Protein AF-A0A0F4KR80-F1 (afdb_monomer_lite)

Organism: NCBI:txid1218508

pLDDT: mean 74.37, std 16.11, range [29.33, 91.19]

Radius of gyration: 39.91 Å; chains: 1; bounding box: 78×56×106 Å

Sequence (211 aa):
MTSVVNEYLRELKFYLTGMDKKEKENVLNFYQEILLDSQVKSRPDLINQFGEPKQLARKILANYSINGNYEVDTDVNNGKKKSTKLSTDLQSIKWIILGLASVPLGVPLLIIIFAFMLVLGIFLAVIIGVVLAFFSAAILIMYKAFPLIFGSNWAVGCFYFGSSLAFVILILILVPLIFSVIRFLISLMTKFSKKIGRHVFTENFYKVKDR

Structure (mmCIF, N/CA/C/O backbone):
data_AF-A0A0F4KR80-F1
#
_entry.id   AF-A0A0F4KR80-F1
#
loop_
_atom_site.group_PDB
_atom_site.id
_atom_site.type_symbol
_atom_site.label_atom_id
_atom_site.label_alt_id
_atom_site.label_comp_id
_atom_site.label_asym_id
_atom_site.label_entity_id
_atom_site.label_seq_id
_atom_site.pdbx_PDB_ins_code
_atom_site.Cartn_x
_atom_site.Cartn_y
_atom_site.Cartn_z
_atom_site.occupancy
_atom_site.B_iso_or_equiv
_atom_site.auth_seq_id
_atom_site.auth_comp_id
_atom_site.auth_asym_id
_atom_site.auth_atom_id
_atom_site.pdbx_PDB_model_num
ATOM 1 N N . MET A 1 1 ? -42.364 -20.277 55.805 1.00 51.69 1 MET A N 1
ATOM 2 C CA . MET A 1 1 ? -42.191 -18.811 55.714 1.00 51.69 1 MET A CA 1
ATOM 3 C C . MET A 1 1 ? -42.163 -18.255 57.126 1.00 51.69 1 MET A C 1
ATOM 5 O O . MET A 1 1 ? -43.119 -18.474 57.860 1.00 51.69 1 MET A O 1
ATOM 9 N N . THR A 1 2 ? -41.070 -17.622 57.540 1.00 68.75 2 THR A N 1
ATOM 10 C CA . THR A 1 2 ? -40.973 -16.952 58.845 1.00 68.75 2 THR A CA 1
ATOM 11 C C . THR A 1 2 ? -41.915 -15.743 58.845 1.00 68.75 2 THR A C 1
ATOM 13 O O . THR A 1 2 ? -41.829 -14.878 57.976 1.00 68.75 2 THR A O 1
ATOM 16 N N . SER A 1 3 ? -42.858 -15.687 59.789 1.00 75.38 3 SER A N 1
ATOM 17 C CA . SER A 1 3 ? -43.853 -14.601 59.899 1.00 75.38 3 SER A CA 1
ATOM 18 C C . SER A 1 3 ? -43.210 -13.208 59.940 1.00 75.38 3 SER A C 1
ATOM 20 O O . SER A 1 3 ? -43.752 -12.262 59.375 1.00 75.38 3 SER A O 1
ATOM 22 N N . VAL A 1 4 ? -42.012 -13.122 60.523 1.00 80.56 4 VAL A N 1
ATOM 23 C CA . VAL A 1 4 ? -41.204 -11.905 60.669 1.00 80.56 4 VAL A CA 1
ATOM 24 C C . VAL A 1 4 ? -40.770 -11.311 59.318 1.00 80.56 4 VAL A C 1
ATOM 26 O O . VAL A 1 4 ? -40.809 -10.097 59.138 1.00 80.56 4 VAL A O 1
ATOM 29 N N . VAL A 1 5 ? -40.409 -12.148 58.337 1.00 81.88 5 VAL A N 1
ATOM 30 C CA . VAL A 1 5 ? -39.993 -11.690 56.994 1.00 81.88 5 VAL A CA 1
ATOM 31 C C . VAL A 1 5 ? -41.185 -11.121 56.223 1.00 81.88 5 VAL A C 1
ATOM 33 O O . VAL A 1 5 ? -41.083 -10.073 55.586 1.00 81.88 5 VAL A O 1
ATOM 36 N N . ASN A 1 6 ? -42.348 -11.765 56.341 1.00 84.50 6 ASN A N 1
ATOM 37 C CA . ASN A 1 6 ? -43.581 -11.301 55.702 1.00 84.50 6 ASN A CA 1
ATOM 38 C C . ASN A 1 6 ? -44.066 -9.958 56.272 1.00 84.50 6 ASN A C 1
ATOM 40 O O . ASN A 1 6 ? -44.645 -9.151 55.543 1.00 84.50 6 ASN A O 1
ATOM 44 N N . GLU A 1 7 ? -43.841 -9.709 57.562 1.00 85.06 7 GLU A N 1
ATOM 45 C CA . GLU A 1 7 ? -44.142 -8.428 58.204 1.00 85.06 7 GLU A CA 1
ATOM 46 C C . GLU A 1 7 ? -43.196 -7.319 57.717 1.00 85.06 7 GLU A C 1
ATOM 48 O O . GLU A 1 7 ? -43.660 -6.270 57.265 1.00 85.06 7 GLU A O 1
ATOM 53 N N . TYR A 1 8 ? -41.888 -7.593 57.667 1.00 85.62 8 TYR A N 1
ATOM 54 C CA . TYR A 1 8 ? -40.880 -6.657 57.159 1.00 85.62 8 TYR A CA 1
ATOM 55 C C . TYR A 1 8 ? -41.133 -6.255 55.692 1.00 85.62 8 TYR A C 1
ATOM 57 O O . TYR A 1 8 ? -41.122 -5.070 55.349 1.00 85.62 8 TYR A O 1
ATOM 65 N N . LEU A 1 9 ? -41.438 -7.222 54.817 1.00 85.88 9 LEU A N 1
ATOM 66 C CA . LEU A 1 9 ? -41.763 -6.957 53.407 1.00 85.88 9 LEU A CA 1
ATOM 67 C C . LEU A 1 9 ? -43.078 -6.184 53.236 1.00 85.88 9 LEU A C 1
ATOM 69 O O . LEU A 1 9 ? -43.208 -5.374 52.315 1.00 85.88 9 LEU A O 1
ATOM 73 N N . ARG A 1 10 ? -44.057 -6.393 54.125 1.00 87.56 10 ARG A N 1
ATOM 74 C CA . ARG A 1 10 ? -45.313 -5.629 54.124 1.00 87.56 10 ARG A CA 1
ATOM 75 C C . ARG A 1 10 ? -45.063 -4.159 54.457 1.00 87.56 10 ARG A C 1
ATOM 77 O O . ARG A 1 10 ? -45.602 -3.287 53.775 1.00 87.56 10 ARG A O 1
ATOM 84 N N . GLU A 1 11 ? -44.235 -3.885 55.462 1.00 86.38 11 GLU A N 1
ATOM 85 C 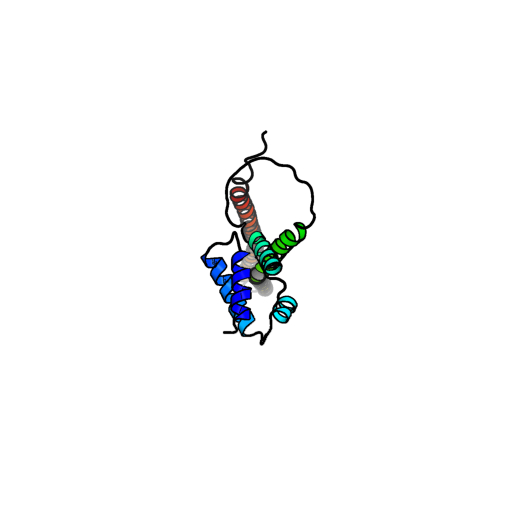CA . GLU A 1 11 ? -43.822 -2.521 55.808 1.00 86.38 11 GLU A CA 1
ATOM 86 C C . GLU A 1 11 ? -43.018 -1.877 54.668 1.00 86.38 11 GLU A C 1
ATOM 88 O O . GLU A 1 11 ? -43.298 -0.744 54.270 1.00 86.38 11 GLU A O 1
ATOM 93 N N . LEU A 1 12 ? -42.084 -2.617 54.061 1.00 86.50 12 LEU A N 1
ATOM 94 C CA . LEU A 1 12 ? -41.326 -2.156 52.895 1.00 86.50 12 LEU A CA 1
ATOM 95 C C . LEU A 1 12 ? -42.260 -1.786 51.730 1.00 86.50 12 LEU A C 1
ATOM 97 O O . LEU A 1 12 ? -42.143 -0.704 51.150 1.00 86.50 12 LEU A O 1
ATOM 101 N N . LYS A 1 13 ? -43.255 -2.635 51.437 1.00 86.81 13 LYS A N 1
ATOM 102 C CA . LYS A 1 13 ? -44.294 -2.373 50.429 1.00 86.81 13 LYS A CA 1
ATOM 103 C C . LYS A 1 13 ? -45.060 -1.085 50.724 1.00 86.81 13 LYS A C 1
ATOM 105 O O . LYS A 1 13 ? -45.402 -0.369 49.782 1.00 86.81 13 LYS A O 1
ATOM 110 N N . PHE A 1 14 ? -45.343 -0.780 51.988 1.00 86.06 14 PHE A N 1
ATOM 111 C CA . PHE A 1 14 ? -46.023 0.460 52.358 1.00 86.06 14 PHE A CA 1
ATOM 112 C C . PHE A 1 14 ? -45.165 1.694 52.053 1.00 86.06 14 PHE A C 1
ATOM 114 O O . PHE A 1 14 ? -45.693 2.668 51.532 1.00 86.06 14 PHE A O 1
ATOM 121 N N . TYR A 1 15 ? -43.852 1.643 52.291 1.00 85.62 15 TYR A N 1
ATOM 122 C CA . TYR A 1 15 ? -42.955 2.784 52.063 1.00 85.62 15 TYR A CA 1
ATOM 123 C C . TYR A 1 15 ? -42.511 2.981 50.604 1.00 85.62 15 TYR A C 1
ATOM 125 O O . TYR A 1 15 ? -42.052 4.067 50.253 1.00 85.62 15 TYR A O 1
ATOM 133 N N . LEU A 1 16 ? -42.676 1.981 49.734 1.00 82.75 16 LEU A N 1
ATOM 134 C CA . LEU A 1 16 ? -42.457 2.096 48.284 1.00 82.75 16 LEU A CA 1
ATOM 135 C C . LEU A 1 16 ? -43.655 2.775 47.586 1.00 82.75 16 LEU A C 1
ATOM 137 O O . LEU A 1 16 ? -44.330 2.177 46.740 1.00 82.75 16 LEU A O 1
ATOM 141 N N . THR A 1 17 ? -43.988 4.002 47.988 1.00 73.19 17 THR A N 1
ATOM 142 C CA . THR A 1 17 ? -45.013 4.839 47.340 1.00 73.19 17 THR A CA 1
ATOM 143 C C . THR A 1 17 ? -44.385 5.641 46.202 1.00 73.19 17 THR A C 1
ATOM 145 O O . THR A 1 17 ? -43.497 6.447 46.463 1.00 73.19 17 THR A O 1
ATOM 148 N N . GLY A 1 18 ? -44.844 5.437 44.962 1.00 69.25 18 GLY A N 1
ATOM 149 C CA . GLY A 1 18 ? -44.369 6.177 43.779 1.00 69.25 18 GLY A CA 1
ATOM 150 C C . GLY A 1 18 ? -43.752 5.324 42.665 1.00 69.25 18 GLY A C 1
ATOM 151 O O . GLY A 1 18 ? -43.366 5.875 41.646 1.00 69.25 18 GLY A O 1
ATOM 152 N N . MET A 1 19 ? -43.673 4.003 42.844 1.00 73.38 19 MET A N 1
ATOM 153 C CA . MET A 1 19 ? -43.213 3.044 41.831 1.00 73.38 19 MET A CA 1
ATOM 154 C C . MET A 1 19 ? -44.412 2.375 41.142 1.00 73.38 19 MET A C 1
ATOM 156 O O . MET A 1 19 ? -45.460 2.212 41.785 1.00 73.38 19 MET A O 1
ATOM 160 N N . ASP A 1 20 ? -44.271 1.979 39.871 1.00 77.38 20 ASP A N 1
ATOM 161 C CA . ASP A 1 20 ? -45.324 1.237 39.173 1.00 77.38 20 ASP A CA 1
ATOM 162 C C . ASP A 1 20 ? -45.632 -0.085 39.898 1.00 77.38 20 ASP A C 1
ATOM 164 O O . ASP A 1 20 ? -44.773 -0.684 40.556 1.00 77.38 20 ASP A O 1
ATOM 168 N N . LYS A 1 21 ? -46.879 -0.557 39.794 1.00 76.12 21 LYS A N 1
ATOM 169 C CA . LYS A 1 21 ? -47.327 -1.778 40.482 1.00 76.12 21 LYS A CA 1
ATOM 170 C C . LYS A 1 21 ? -46.459 -2.987 40.123 1.00 76.12 21 LYS A C 1
ATOM 172 O O . LYS A 1 21 ? -46.145 -3.768 41.020 1.00 76.12 21 LYS A O 1
ATOM 177 N N . LYS A 1 22 ? -46.054 -3.115 38.855 1.00 75.19 22 LYS A N 1
ATOM 178 C CA . LYS A 1 22 ? -45.263 -4.248 38.356 1.00 75.19 22 LYS A CA 1
ATOM 179 C C . LYS A 1 22 ? -43.830 -4.219 38.885 1.00 75.19 22 LYS A C 1
ATOM 181 O O . LYS A 1 22 ? -43.298 -5.233 39.322 1.00 75.19 22 LYS A O 1
ATOM 186 N N . GLU A 1 23 ? -43.206 -3.050 38.892 1.00 76.50 23 GLU A N 1
ATOM 187 C CA . GLU A 1 23 ? -41.840 -2.876 39.398 1.00 76.50 23 GLU A CA 1
ATOM 188 C C . GLU A 1 23 ? -41.773 -3.037 40.912 1.00 76.50 23 GLU A C 1
ATOM 190 O O . GLU A 1 23 ? -40.860 -3.675 41.434 1.00 76.50 23 GLU A O 1
ATOM 195 N N . LYS A 1 24 ? -42.778 -2.521 41.622 1.00 81.88 24 LYS A N 1
ATOM 196 C CA . LYS A 1 24 ? -42.907 -2.693 43.066 1.00 81.88 24 LYS A CA 1
ATOM 197 C C . LYS A 1 24 ? -42.976 -4.169 43.451 1.00 81.88 24 LYS A C 1
ATOM 199 O O . LYS A 1 24 ? -42.378 -4.562 44.449 1.00 81.88 24 LYS A O 1
ATOM 204 N N . GLU A 1 25 ? -43.687 -4.978 42.672 1.00 82.06 25 GLU A N 1
ATOM 205 C CA . GLU A 1 25 ? -43.750 -6.429 42.858 1.00 82.06 25 GLU A CA 1
ATOM 206 C C . GLU A 1 25 ? -42.403 -7.103 42.566 1.00 82.06 25 GLU A C 1
ATOM 208 O O . GLU A 1 25 ? -41.940 -7.903 43.375 1.00 82.06 25 GLU A O 1
ATOM 213 N N . ASN A 1 26 ? -41.712 -6.704 41.495 1.00 80.94 26 ASN A N 1
ATOM 214 C CA . ASN A 1 26 ? -40.373 -7.212 41.179 1.00 80.94 26 ASN A CA 1
ATOM 215 C C . ASN A 1 26 ? -39.356 -6.922 42.294 1.00 80.94 26 ASN A C 1
ATOM 217 O O . ASN A 1 26 ? -38.597 -7.807 42.685 1.00 80.94 26 ASN A O 1
ATOM 221 N N . VAL A 1 27 ? -39.361 -5.701 42.838 1.00 83.94 27 VAL A N 1
ATOM 222 C CA . VAL A 1 27 ? -38.488 -5.310 43.955 1.00 83.94 27 VAL A CA 1
ATOM 223 C C . VAL A 1 27 ? -38.798 -6.145 45.195 1.00 83.94 27 VAL A C 1
ATOM 225 O O . VAL A 1 27 ? -37.881 -6.650 45.839 1.00 83.94 27 VAL A O 1
ATOM 228 N N . LEU A 1 28 ? -40.077 -6.322 45.532 1.00 87.12 28 LEU A N 1
ATOM 229 C CA . LEU A 1 28 ? -40.466 -7.132 46.686 1.00 87.12 28 LEU A CA 1
ATOM 230 C C . LEU A 1 28 ? -40.063 -8.600 46.520 1.00 87.12 28 LEU A C 1
ATOM 232 O O . LEU A 1 28 ? -39.552 -9.172 47.477 1.00 87.12 28 LEU A O 1
ATOM 236 N N . ASN A 1 29 ? -40.222 -9.175 45.326 1.00 84.44 29 ASN A N 1
ATOM 237 C CA . ASN A 1 29 ? -39.818 -10.553 45.034 1.00 84.44 29 ASN A CA 1
ATOM 238 C C . ASN A 1 29 ? -38.297 -10.739 45.143 1.00 84.44 29 ASN A C 1
ATOM 240 O O . ASN A 1 29 ? -37.842 -11.708 45.745 1.00 84.44 29 ASN A O 1
ATOM 244 N N . PHE A 1 30 ? -37.514 -9.781 44.642 1.00 85.31 30 PHE A N 1
ATOM 245 C CA . PHE A 1 30 ? -36.054 -9.796 44.762 1.00 85.31 30 PHE A CA 1
ATOM 246 C C . PHE A 1 30 ? -35.598 -9.788 46.227 1.00 85.31 30 PHE A C 1
ATOM 248 O O . PHE A 1 30 ? -34.795 -10.621 46.646 1.00 85.31 30 PHE A O 1
ATOM 255 N N . TYR A 1 31 ? -36.141 -8.876 47.039 1.00 83.88 31 TYR A N 1
ATOM 256 C CA . TYR A 1 31 ? -35.804 -8.835 48.463 1.00 83.88 31 TYR A CA 1
ATOM 257 C C . TYR A 1 31 ? -36.365 -10.038 49.224 1.00 83.88 31 TYR A C 1
ATOM 259 O O . TYR A 1 31 ? -35.743 -10.484 50.180 1.00 83.88 31 TYR A O 1
ATOM 267 N N . GLN A 1 32 ? -37.494 -10.605 48.802 1.00 86.56 32 GLN A N 1
ATOM 268 C CA . GLN A 1 32 ? -38.025 -11.833 49.386 1.00 86.56 32 GLN A CA 1
ATOM 269 C C . GLN A 1 32 ? -37.065 -13.013 49.205 1.00 86.56 32 GLN A C 1
ATOM 271 O O . GLN A 1 32 ? -36.842 -13.740 50.168 1.00 86.56 32 GLN A O 1
ATOM 276 N N . GLU A 1 33 ? -36.473 -13.191 48.024 1.00 82.69 33 GLU A N 1
ATOM 277 C CA . GLU A 1 33 ? -35.488 -14.253 47.774 1.00 82.69 33 GLU A CA 1
ATOM 278 C C . GLU A 1 33 ? -34.253 -14.097 48.673 1.00 82.69 33 GLU A C 1
ATOM 280 O O . GLU A 1 33 ? -33.854 -15.043 49.351 1.00 82.69 33 GLU A O 1
ATOM 285 N N . ILE A 1 34 ? -33.730 -12.871 48.787 1.00 84.00 34 ILE A N 1
ATOM 286 C CA . ILE A 1 34 ? -32.578 -12.563 49.648 1.00 84.00 34 ILE A CA 1
ATOM 287 C C . ILE A 1 34 ? -32.896 -12.809 51.127 1.00 84.00 34 ILE A C 1
ATOM 289 O O . ILE A 1 34 ? -32.078 -13.362 51.860 1.00 84.00 34 ILE A O 1
ATOM 293 N N . LEU A 1 35 ? -34.079 -12.396 51.584 1.00 82.88 35 LEU A N 1
ATOM 294 C CA . LEU A 1 35 ? -34.467 -12.552 52.984 1.00 82.88 35 LEU A CA 1
ATOM 295 C C . LEU A 1 35 ? -34.755 -14.009 53.356 1.00 82.88 35 LEU A C 1
ATOM 297 O O . LEU A 1 35 ? -34.580 -14.380 54.514 1.00 82.88 35 LEU A O 1
ATOM 301 N N . LEU A 1 36 ? -35.199 -14.825 52.399 1.00 80.06 36 LEU A N 1
ATOM 302 C CA . LEU A 1 36 ? -35.419 -16.256 52.603 1.00 80.06 36 LEU A CA 1
ATOM 303 C C . LEU A 1 36 ? -34.103 -17.043 52.648 1.00 80.06 36 LEU A C 1
ATOM 305 O O . LEU A 1 36 ? -34.024 -18.013 53.401 1.00 80.06 36 LEU A O 1
ATOM 309 N N . ASP A 1 37 ? -33.094 -16.621 51.882 1.00 76.00 37 ASP A N 1
ATOM 310 C CA . ASP A 1 37 ? -31.745 -17.201 51.912 1.00 76.00 37 ASP A CA 1
ATOM 311 C C . ASP A 1 37 ? -30.947 -16.748 53.147 1.00 76.00 37 ASP A C 1
ATOM 313 O O . ASP A 1 37 ? -30.174 -17.504 53.743 1.00 76.00 37 ASP A O 1
ATOM 317 N N . SER A 1 38 ? -31.205 -15.525 53.620 1.00 68.50 38 SER A N 1
ATOM 318 C CA . SER A 1 38 ? -30.695 -15.062 54.902 1.00 68.50 38 SER A CA 1
ATOM 319 C C . SER A 1 38 ? -31.344 -15.907 56.008 1.00 68.50 38 SER A C 1
ATOM 321 O O . SER A 1 38 ? -32.551 -15.830 56.223 1.00 68.50 38 SER A O 1
ATOM 323 N N . GLN A 1 39 ? -30.581 -16.747 56.723 1.00 66.19 39 GLN A N 1
ATOM 324 C CA . GLN A 1 39 ? -31.088 -17.600 57.821 1.00 66.19 39 GLN A CA 1
ATOM 325 C C . GLN A 1 39 ? -31.533 -16.803 59.070 1.00 66.19 39 GLN A C 1
ATOM 327 O O . GLN A 1 39 ? -31.360 -17.231 60.215 1.00 66.19 39 GLN A O 1
ATOM 332 N N . VAL A 1 40 ? -32.085 -15.614 58.864 1.00 69.94 40 VAL A N 1
ATOM 333 C CA . VAL A 1 40 ? -32.447 -14.646 59.877 1.00 69.94 40 VAL A CA 1
ATOM 334 C C . VAL A 1 40 ? -33.752 -15.068 60.540 1.00 69.94 40 VAL A C 1
ATOM 336 O O . VAL A 1 40 ? -34.791 -15.243 59.901 1.00 69.94 40 VAL A O 1
ATOM 339 N N . LYS A 1 41 ? -33.694 -15.243 61.862 1.00 67.06 41 LYS A N 1
ATOM 340 C CA . LYS A 1 41 ? -34.816 -15.747 62.669 1.00 67.06 41 LYS A CA 1
ATOM 341 C C . LYS A 1 41 ? -35.523 -14.647 63.463 1.00 67.06 41 LYS A C 1
ATOM 343 O O . LYS A 1 41 ? -36.585 -14.910 64.020 1.00 67.06 41 LYS A O 1
ATOM 348 N N . SER A 1 42 ? -34.965 -13.432 63.507 1.00 75.56 42 SER A N 1
ATOM 349 C CA . SER A 1 42 ? -35.443 -12.346 64.367 1.00 75.56 42 SER A CA 1
ATOM 350 C C . SER A 1 42 ? -35.437 -10.975 63.678 1.00 75.56 42 SER A C 1
ATOM 352 O O . SER A 1 42 ? -34.620 -10.696 62.803 1.00 75.56 42 SER A O 1
ATOM 354 N N . ARG A 1 43 ? -36.355 -10.092 64.088 1.00 75.94 43 ARG A N 1
ATOM 355 C CA . ARG A 1 43 ? -36.522 -8.734 63.529 1.00 75.94 43 ARG A CA 1
ATOM 356 C C . ARG A 1 43 ? -35.297 -7.818 63.719 1.00 75.94 43 ARG A C 1
ATOM 358 O O . ARG A 1 43 ? -34.979 -7.094 62.779 1.00 75.94 43 ARG A O 1
ATOM 365 N N . PRO A 1 44 ? -34.587 -7.827 64.864 1.00 77.31 44 PRO A N 1
ATOM 366 C CA . PRO A 1 44 ? -33.390 -7.005 65.053 1.00 77.31 44 PRO A CA 1
ATOM 367 C C . PRO A 1 44 ? -32.266 -7.362 64.076 1.00 77.31 44 PRO A C 1
ATOM 369 O O . PRO A 1 44 ? -31.581 -6.476 63.580 1.00 77.31 44 PRO A O 1
ATOM 372 N N . ASP A 1 45 ? -32.121 -8.643 63.740 1.00 78.44 45 ASP A N 1
ATOM 373 C CA . ASP A 1 45 ? -31.115 -9.114 62.786 1.00 78.44 45 ASP A CA 1
ATOM 374 C C . ASP A 1 45 ? -31.424 -8.629 61.360 1.00 78.44 45 ASP A C 1
ATOM 376 O O . ASP A 1 45 ? -30.521 -8.198 60.644 1.00 78.44 45 ASP A O 1
ATOM 380 N N . LEU A 1 46 ? -32.710 -8.594 60.976 1.00 80.12 46 LEU A N 1
ATOM 381 C CA . LEU A 1 46 ? -33.152 -8.001 59.707 1.00 80.12 46 LEU A CA 1
ATOM 382 C C . LEU A 1 46 ? -32.815 -6.510 59.634 1.00 80.12 46 LEU A C 1
ATOM 384 O O . LEU A 1 46 ? -32.318 -6.038 58.614 1.00 80.12 46 LEU A O 1
ATOM 388 N N . ILE A 1 47 ? -33.058 -5.770 60.718 1.00 82.94 47 ILE A N 1
ATOM 389 C CA . ILE A 1 47 ? -32.771 -4.332 60.785 1.00 82.94 47 ILE A CA 1
ATOM 390 C C . ILE A 1 47 ? -31.261 -4.077 60.753 1.00 82.94 47 ILE A C 1
ATOM 392 O O . ILE A 1 47 ? -30.817 -3.150 60.081 1.00 82.94 47 ILE A O 1
ATOM 396 N N . ASN A 1 48 ? -30.457 -4.910 61.413 1.00 79.75 48 ASN A N 1
ATOM 397 C CA . ASN A 1 48 ? -29.000 -4.790 61.377 1.00 79.75 48 ASN A CA 1
ATOM 398 C C . ASN A 1 48 ? -28.426 -5.061 59.978 1.00 79.75 48 ASN A C 1
ATOM 400 O O . ASN A 1 48 ? -27.497 -4.375 59.555 1.00 79.75 48 ASN A O 1
ATOM 404 N N . GLN A 1 49 ? -28.969 -6.044 59.256 1.00 76.31 49 GLN A N 1
ATOM 405 C CA . GLN A 1 49 ? -28.437 -6.456 57.956 1.00 76.31 49 GLN A CA 1
ATOM 406 C C . GLN A 1 49 ? -28.977 -5.621 56.785 1.00 76.31 49 GLN A C 1
ATOM 408 O O . GLN A 1 49 ? -28.227 -5.279 55.870 1.00 76.31 49 GLN A O 1
ATOM 413 N N . PHE A 1 50 ? -30.265 -5.272 56.807 1.00 78.50 50 PHE A N 1
ATOM 414 C CA . PHE A 1 50 ? -30.959 -4.602 55.698 1.00 78.50 50 PHE A CA 1
ATOM 415 C C . PHE A 1 50 ? -31.425 -3.178 56.028 1.00 78.50 50 PHE A C 1
ATOM 417 O O . PHE A 1 50 ? -31.855 -2.445 55.133 1.00 78.50 50 PHE A O 1
ATOM 424 N N . GLY A 1 51 ? -31.295 -2.751 57.284 1.00 83.31 51 GLY A N 1
ATOM 425 C CA . GLY A 1 51 ? -31.794 -1.470 57.771 1.00 83.31 51 GLY A CA 1
ATOM 426 C C . GLY A 1 51 ? -33.280 -1.509 58.126 1.00 83.31 51 GLY A C 1
ATOM 427 O O . GLY A 1 51 ? -33.986 -2.498 57.932 1.00 83.31 51 GLY A O 1
ATOM 428 N N . GLU A 1 52 ? -33.785 -0.387 58.631 1.00 86.69 52 GLU A N 1
ATOM 429 C CA . GLU A 1 52 ? -35.224 -0.201 58.839 1.00 86.69 52 GLU A CA 1
ATOM 430 C C . GLU A 1 52 ? -35.973 -0.209 57.488 1.00 86.69 52 GLU A C 1
ATOM 432 O O . GLU A 1 52 ? -35.487 0.417 56.535 1.00 86.69 52 GLU A O 1
ATOM 437 N N . PRO A 1 53 ? -37.187 -0.793 57.383 1.00 83.31 53 PRO A N 1
ATOM 438 C CA . PRO A 1 53 ? -37.951 -0.855 56.127 1.00 83.31 53 PRO A CA 1
ATOM 439 C C . PRO A 1 53 ? -38.108 0.506 55.434 1.00 83.31 53 PRO A C 1
ATOM 441 O O . PRO A 1 53 ? -38.036 0.625 54.211 1.00 83.31 53 PRO A O 1
ATOM 444 N N . LYS A 1 54 ? -38.259 1.573 56.227 1.00 83.31 54 LYS A N 1
ATOM 445 C CA . LYS A 1 54 ? -38.352 2.962 55.754 1.00 83.31 54 LYS A CA 1
ATOM 446 C C . LYS A 1 54 ? -37.042 3.485 55.157 1.00 83.31 54 LYS A C 1
ATOM 448 O O . LYS A 1 54 ? -37.069 4.273 54.211 1.00 83.31 54 LYS A O 1
ATOM 453 N N . GLN A 1 55 ? -35.899 3.098 55.722 1.00 84.25 55 GLN A N 1
ATOM 454 C CA . GLN A 1 55 ? -34.581 3.492 55.219 1.00 84.25 55 GLN A CA 1
ATOM 455 C C . GLN A 1 55 ? -34.262 2.745 53.924 1.00 84.25 55 GLN A C 1
ATOM 457 O O . GLN A 1 55 ? -33.842 3.370 52.947 1.00 84.25 55 GLN A O 1
ATOM 462 N N . LEU A 1 56 ? -34.553 1.442 53.890 1.00 84.62 56 LEU A N 1
ATOM 463 C CA . LEU A 1 56 ? -34.398 0.616 52.699 1.00 84.62 56 LEU A CA 1
ATOM 464 C C . LEU A 1 56 ? -35.275 1.133 51.548 1.00 84.62 56 LEU A C 1
ATOM 466 O O . LEU A 1 56 ? -34.766 1.362 50.451 1.00 84.62 56 LEU A O 1
ATOM 470 N N . ALA A 1 57 ? -36.549 1.444 51.809 1.00 85.12 57 ALA A N 1
ATOM 471 C CA . ALA A 1 57 ? -37.447 2.031 50.811 1.00 85.12 57 ALA A CA 1
ATOM 472 C C . ALA A 1 57 ? -36.921 3.353 50.235 1.00 85.12 57 ALA A C 1
ATOM 474 O O . ALA A 1 57 ? -36.956 3.554 49.025 1.00 85.12 57 ALA A O 1
ATOM 475 N N . ARG A 1 58 ? -36.389 4.252 51.076 1.00 82.19 58 ARG A N 1
ATOM 476 C CA . ARG A 1 58 ? -35.800 5.521 50.611 1.00 82.19 58 ARG A CA 1
ATOM 477 C C . ARG A 1 58 ? -34.587 5.298 49.715 1.00 82.19 58 ARG A C 1
ATOM 479 O O . ARG A 1 58 ? -34.453 5.994 48.715 1.00 82.19 58 ARG A O 1
ATOM 486 N N . LYS A 1 59 ? -33.728 4.331 50.052 1.00 82.00 59 LYS A N 1
ATOM 487 C CA . LYS A 1 59 ? -32.562 3.967 49.236 1.00 82.00 59 LYS A CA 1
ATOM 488 C C . LYS A 1 59 ? -32.991 3.401 47.879 1.00 82.00 59 LYS A C 1
ATOM 490 O O . LYS A 1 59 ? -32.443 3.801 46.857 1.00 82.00 59 LYS A O 1
ATOM 495 N N . ILE A 1 60 ? -34.003 2.532 47.867 1.00 82.81 60 ILE A N 1
ATOM 496 C CA . ILE A 1 60 ? -34.578 1.972 46.636 1.00 82.81 60 ILE A CA 1
ATOM 497 C C . ILE A 1 60 ? -35.188 3.082 45.772 1.00 82.81 60 ILE A C 1
ATOM 499 O O . ILE A 1 60 ? -34.859 3.177 44.595 1.00 82.81 60 ILE A O 1
ATOM 503 N N . LEU A 1 61 ? -36.022 3.955 46.348 1.00 80.81 61 LEU A N 1
ATOM 504 C CA . LEU A 1 61 ? -36.666 5.055 45.622 1.00 80.81 61 LEU A CA 1
ATOM 505 C C . LEU A 1 61 ? -35.657 6.078 45.084 1.00 80.81 61 LEU A C 1
ATOM 507 O O . LEU A 1 61 ? -35.838 6.571 43.976 1.00 80.81 61 LEU A O 1
ATOM 511 N N . ALA A 1 62 ? -34.591 6.375 45.832 1.00 79.12 62 ALA A N 1
ATOM 512 C CA . ALA A 1 62 ? -33.524 7.268 45.380 1.00 79.12 62 ALA A CA 1
ATOM 513 C C . ALA A 1 62 ? -32.722 6.672 44.214 1.00 79.12 62 ALA A C 1
ATOM 515 O O . ALA A 1 62 ? -32.389 7.382 43.272 1.00 79.12 62 ALA A O 1
ATOM 516 N N . ASN A 1 63 ? -32.445 5.367 44.244 1.00 69.56 63 ASN A N 1
ATOM 517 C CA . ASN A 1 63 ? -31.791 4.688 43.124 1.00 69.56 63 ASN A CA 1
ATOM 518 C C . ASN A 1 63 ? -32.723 4.570 41.908 1.00 69.56 63 ASN A C 1
ATOM 520 O O . ASN A 1 63 ? -32.272 4.676 40.771 1.00 69.56 63 ASN A O 1
ATOM 524 N N . TYR A 1 64 ? -34.025 4.392 42.140 1.00 69.12 64 TYR A N 1
ATOM 525 C CA . TYR A 1 64 ? -35.028 4.319 41.082 1.00 69.12 64 TYR A CA 1
ATOM 526 C C . TYR A 1 64 ? -35.235 5.676 40.385 1.00 69.12 64 TYR A C 1
ATOM 528 O O . TYR A 1 64 ? -35.281 5.733 39.159 1.00 69.12 64 TYR A O 1
ATOM 536 N N . SER A 1 65 ? -35.267 6.790 41.126 1.00 60.53 65 SER A N 1
ATOM 537 C CA . SER A 1 65 ? -35.434 8.135 40.545 1.00 60.53 65 SER A CA 1
ATOM 538 C C . SER A 1 65 ? -34.231 8.623 39.731 1.00 60.53 65 SER A C 1
ATOM 540 O O . SER A 1 65 ? -34.383 9.510 38.894 1.00 60.53 65 SER A O 1
ATOM 542 N N . ILE A 1 66 ? -33.048 8.033 39.928 1.00 55.91 66 ILE A N 1
ATOM 543 C CA . ILE A 1 66 ? -31.866 8.277 39.084 1.00 55.91 66 ILE A CA 1
ATOM 544 C C . ILE A 1 66 ? -32.029 7.608 37.711 1.00 55.91 66 ILE A C 1
ATOM 546 O O . ILE A 1 66 ? -31.551 8.136 36.707 1.00 55.91 66 ILE A O 1
ATOM 550 N N . ASN A 1 67 ? -32.751 6.488 37.658 1.00 50.22 67 ASN A N 1
ATOM 551 C CA . ASN A 1 67 ? -33.054 5.772 36.428 1.00 50.22 67 ASN A CA 1
ATOM 552 C C . ASN A 1 67 ? -34.354 6.265 35.760 1.00 50.22 67 ASN A C 1
ATOM 554 O O . ASN A 1 67 ? -34.480 6.140 34.560 1.00 50.22 67 ASN A O 1
ATOM 558 N N . GLY A 1 68 ? -35.294 6.899 36.463 1.00 48.22 68 GLY A N 1
ATOM 559 C CA . GLY A 1 68 ? -36.587 7.327 35.896 1.00 48.22 68 GLY A CA 1
ATOM 560 C C . GLY A 1 68 ? -36.587 8.508 34.905 1.00 48.22 68 GLY A C 1
ATOM 561 O O . GLY A 1 68 ? -37.662 9.002 34.590 1.00 48.22 68 GLY A O 1
ATOM 562 N N . ASN A 1 69 ? -35.432 8.983 34.419 1.00 40.09 69 ASN A N 1
ATOM 563 C CA . ASN A 1 69 ? -35.341 10.144 33.515 1.00 40.09 69 ASN A CA 1
ATOM 564 C C . ASN A 1 69 ? -34.883 9.780 32.092 1.00 40.09 69 ASN A C 1
ATOM 566 O O . ASN A 1 69 ? -34.156 10.544 31.451 1.00 40.09 69 ASN A O 1
ATOM 570 N N . TYR A 1 70 ? -35.305 8.626 31.582 1.00 38.75 70 TYR A N 1
ATOM 571 C CA . TYR A 1 70 ? -35.349 8.397 30.141 1.00 38.75 70 TYR A CA 1
ATOM 572 C C . TYR A 1 70 ? -36.789 8.586 29.656 1.00 38.75 70 TYR A C 1
ATOM 574 O O . TYR A 1 70 ? -37.693 7.900 30.113 1.00 38.75 70 TYR A O 1
ATOM 582 N N . GLU A 1 71 ? -36.934 9.539 28.731 1.00 38.16 71 GLU A N 1
ATOM 583 C CA . GLU A 1 71 ? -38.138 9.914 27.975 1.00 38.16 71 GLU A CA 1
ATOM 584 C C . GLU A 1 71 ? -39.160 10.817 28.681 1.00 38.16 71 GLU A C 1
ATOM 586 O O . GLU A 1 71 ? -40.236 10.389 29.078 1.00 38.16 71 GLU A O 1
ATOM 591 N N . VAL A 1 72 ? -38.878 12.126 28.678 1.00 29.88 72 VAL A N 1
ATOM 592 C CA . VAL A 1 72 ? -39.883 13.115 28.254 1.00 29.88 72 VAL A CA 1
ATOM 593 C C . VAL A 1 72 ? -39.184 14.125 27.352 1.00 29.88 72 VAL A C 1
ATOM 595 O O . VAL A 1 72 ? -38.380 14.943 27.799 1.00 29.88 72 VAL A O 1
ATOM 598 N N . ASP A 1 73 ? -39.467 14.010 26.061 1.00 31.88 73 ASP A N 1
ATOM 599 C CA . ASP A 1 73 ? -39.204 15.048 25.079 1.00 31.88 73 ASP A CA 1
ATOM 600 C C . ASP A 1 73 ? -40.153 16.235 25.335 1.00 31.88 73 ASP A C 1
ATOM 602 O O . ASP A 1 73 ? -41.296 16.048 25.753 1.00 31.88 73 ASP A O 1
ATOM 606 N N . THR A 1 74 ? -39.686 17.438 24.999 1.00 30.03 74 THR A N 1
ATOM 607 C CA . THR A 1 74 ? -40.419 18.718 24.858 1.00 30.03 74 THR A CA 1
ATOM 608 C C . THR A 1 74 ? -40.685 19.611 26.094 1.00 30.03 74 THR A C 1
ATOM 610 O O . THR A 1 74 ? -41.550 19.376 26.929 1.00 30.03 74 THR A O 1
ATOM 613 N N . ASP A 1 75 ? -39.914 20.710 26.118 1.00 37.09 75 ASP A N 1
ATOM 614 C CA . ASP A 1 75 ? -40.268 22.100 26.462 1.00 37.09 75 ASP A CA 1
ATOM 615 C C . ASP A 1 75 ? -41.209 22.395 27.644 1.00 37.09 75 ASP A C 1
ATOM 617 O O . ASP A 1 75 ? -42.416 22.416 27.452 1.00 37.09 75 ASP A O 1
ATOM 621 N N . VAL A 1 76 ? -40.661 22.867 28.783 1.00 31.77 76 VAL A N 1
ATOM 622 C CA . VAL A 1 76 ? -41.228 23.994 29.566 1.00 31.77 76 VAL A CA 1
ATOM 623 C C . VAL A 1 76 ? -40.138 24.719 30.392 1.00 31.77 76 VAL A C 1
ATOM 625 O O . VAL A 1 76 ? -39.567 24.176 31.329 1.00 31.77 76 VAL A O 1
ATOM 628 N N . ASN A 1 77 ? -39.906 25.987 30.039 1.00 31.62 77 ASN A N 1
ATOM 629 C CA . ASN A 1 77 ? -39.526 27.154 30.854 1.00 31.62 77 ASN A CA 1
ATOM 630 C C . ASN A 1 77 ? -38.650 27.031 32.129 1.00 31.62 77 ASN A C 1
ATOM 632 O O . ASN A 1 77 ? -39.066 26.560 33.179 1.00 31.62 77 ASN A O 1
ATOM 636 N N . ASN A 1 78 ? -37.527 27.758 32.057 1.00 34.03 78 ASN A N 1
ATOM 637 C CA . ASN A 1 78 ? -37.088 28.807 32.993 1.00 34.03 78 ASN A CA 1
ATOM 638 C C . ASN A 1 78 ? -36.948 28.459 34.493 1.00 34.03 78 ASN A C 1
ATOM 640 O O . ASN A 1 78 ? -37.915 28.427 35.248 1.00 34.03 78 ASN A O 1
ATOM 644 N N . GLY A 1 79 ? -35.705 28.386 34.980 1.00 29.33 79 GLY A N 1
ATOM 645 C CA . GLY A 1 79 ? -35.450 28.391 36.421 1.00 29.33 79 GLY A CA 1
ATOM 646 C C . GLY A 1 79 ? -33.993 28.170 36.803 1.00 29.33 79 GLY A C 1
ATOM 647 O O . GLY A 1 79 ? -33.532 27.044 36.943 1.00 29.33 79 GLY A O 1
ATOM 648 N N . LYS A 1 80 ? -33.265 29.266 37.024 1.00 41.69 80 LYS A N 1
ATOM 649 C CA . LYS A 1 80 ? -31.919 29.295 37.616 1.00 41.69 80 LYS A CA 1
ATOM 650 C C . LYS A 1 80 ? -31.836 28.414 38.876 1.00 41.69 80 LYS A C 1
ATOM 652 O O . LYS A 1 80 ? -32.449 28.766 39.879 1.00 41.69 80 LYS A O 1
ATOM 657 N N . LYS A 1 81 ? -30.961 27.400 38.902 1.00 34.28 81 LYS A N 1
ATOM 658 C CA . LYS A 1 81 ? -30.305 26.948 40.145 1.00 34.28 81 LYS A CA 1
ATOM 659 C C . LYS A 1 81 ? -28.843 26.582 39.898 1.00 34.28 81 LYS A C 1
ATOM 661 O O . LYS A 1 81 ? -28.512 25.696 39.121 1.00 34.28 81 LYS A O 1
ATOM 666 N N . LYS A 1 82 ? -27.970 27.328 40.580 1.00 39.56 82 LYS A N 1
ATOM 667 C CA . LYS A 1 82 ? -26.543 27.047 40.736 1.00 39.56 82 LYS A CA 1
ATOM 668 C C . LYS A 1 82 ? -26.346 25.791 41.593 1.00 39.56 82 LYS A C 1
ATOM 670 O O . LYS A 1 82 ? -27.063 25.600 42.568 1.00 39.56 82 LYS A O 1
ATOM 675 N N . SER A 1 83 ? -25.235 25.109 41.309 1.00 37.50 83 SER A N 1
ATOM 676 C CA . SER A 1 83 ? -24.494 24.182 42.174 1.00 37.50 83 SER A CA 1
ATOM 677 C C . SER A 1 83 ? -24.969 22.726 42.204 1.00 37.50 83 SER A C 1
ATOM 679 O O . SER A 1 83 ? -25.905 22.367 42.905 1.00 37.50 83 SER A O 1
ATOM 681 N N . THR A 1 84 ? -24.214 21.839 41.557 1.00 36.50 84 THR A N 1
ATOM 682 C CA . THR A 1 84 ? -23.162 21.071 42.253 1.00 36.50 84 THR A CA 1
ATOM 683 C C . THR A 1 84 ? -22.287 20.330 41.236 1.00 36.50 84 THR A C 1
ATOM 685 O O . THR A 1 84 ? -22.770 19.733 40.279 1.00 36.50 84 THR A O 1
ATOM 688 N N . LYS A 1 85 ? -20.967 20.419 41.424 1.00 40.84 85 LYS A N 1
ATOM 689 C CA . LYS A 1 85 ? -19.915 19.762 40.635 1.00 40.84 85 LYS A CA 1
ATOM 690 C C . LYS A 1 85 ? -19.921 18.234 40.852 1.00 40.84 85 LYS A C 1
ATOM 692 O O . LYS A 1 85 ? -18.991 17.708 41.450 1.00 40.84 85 LYS A O 1
ATOM 697 N N . LEU A 1 86 ? -20.968 17.534 40.416 1.00 44.50 86 LEU A N 1
ATOM 698 C CA . LEU A 1 86 ? -21.030 16.061 40.458 1.00 44.50 86 LEU A CA 1
ATOM 699 C C . LEU A 1 86 ? -21.572 15.431 39.161 1.00 44.50 86 LEU A C 1
ATOM 701 O O . LEU A 1 86 ? -21.761 14.224 39.084 1.00 44.50 86 LEU A O 1
ATOM 705 N N . SER A 1 87 ? -21.824 16.238 38.125 1.00 45.09 87 SER A N 1
ATOM 706 C CA . SER A 1 87 ? -22.247 15.775 36.796 1.00 45.09 87 SER A CA 1
ATOM 707 C C . SER A 1 87 ? -21.080 15.564 35.826 1.00 45.09 87 SER A C 1
ATOM 709 O O . SER A 1 87 ? -21.274 15.004 34.749 1.00 45.09 87 SER A O 1
ATOM 711 N N . THR A 1 88 ? -19.865 15.984 36.195 1.00 49.69 88 THR A N 1
ATOM 712 C CA . THR A 1 88 ? -18.669 15.808 35.363 1.00 49.69 88 THR A CA 1
ATOM 713 C C . THR A 1 88 ? -18.181 14.366 35.355 1.00 49.69 88 THR A C 1
ATOM 715 O O . THR A 1 88 ? -17.680 13.939 34.324 1.00 49.69 88 THR A O 1
ATOM 718 N N . ASP A 1 89 ? -18.389 13.588 36.424 1.00 55.19 89 ASP A N 1
ATOM 719 C CA . ASP A 1 89 ? -17.963 12.180 36.456 1.00 55.19 89 ASP A CA 1
ATOM 720 C C . ASP A 1 89 ? -18.875 11.274 35.629 1.00 55.19 89 ASP A C 1
ATOM 722 O O . ASP A 1 89 ? -18.376 10.477 34.850 1.00 55.19 89 ASP A O 1
ATOM 726 N N . LEU A 1 90 ? -20.201 11.436 35.680 1.00 54.12 90 LEU A N 1
ATOM 727 C CA . LEU A 1 90 ? -21.107 10.632 34.844 1.00 54.12 90 LEU A CA 1
ATOM 728 C C . LEU A 1 90 ? -21.042 11.024 33.360 1.00 54.12 90 LEU A C 1
ATOM 730 O O . LEU A 1 90 ? -21.129 10.158 32.489 1.00 54.12 90 LEU A O 1
ATOM 734 N N . GLN A 1 91 ? -20.832 12.309 33.048 1.00 57.69 91 GLN A N 1
ATOM 735 C CA . GLN A 1 91 ? -20.555 12.729 31.672 1.00 57.69 91 GLN A CA 1
ATOM 736 C C . GLN A 1 91 ? -19.200 12.194 31.195 1.00 57.69 91 GLN A C 1
ATOM 738 O O . GLN A 1 91 ? -19.123 11.698 30.075 1.00 57.69 91 GLN A O 1
ATOM 743 N N . SER A 1 92 ? -18.165 12.204 32.041 1.00 60.34 92 SER A N 1
ATOM 744 C CA . SER A 1 92 ? -16.859 11.612 31.713 1.00 60.34 92 SER A CA 1
ATOM 745 C C . SER A 1 92 ? -16.941 10.093 31.560 1.00 60.34 92 SER A C 1
ATOM 747 O O . SER A 1 92 ? -16.404 9.561 30.598 1.00 60.34 92 SER A O 1
ATOM 749 N N . ILE A 1 93 ? -17.689 9.394 32.415 1.00 66.75 93 ILE A N 1
ATOM 750 C CA . ILE A 1 93 ? -17.959 7.952 32.309 1.00 66.75 93 ILE A CA 1
ATOM 751 C C . ILE A 1 93 ? -18.713 7.633 31.015 1.00 66.75 93 ILE A C 1
ATOM 753 O O . ILE A 1 93 ? -18.392 6.649 30.359 1.00 66.75 93 ILE A O 1
ATOM 757 N N . LYS A 1 94 ? -19.650 8.483 30.578 1.00 68.81 94 LYS A N 1
ATOM 758 C CA . LYS A 1 94 ? -20.312 8.338 29.273 1.00 68.81 94 LYS A CA 1
ATOM 759 C C . LYS A 1 94 ? -19.320 8.484 28.111 1.00 68.81 94 LYS A C 1
ATOM 761 O O . LYS A 1 94 ? -19.388 7.697 27.173 1.00 68.81 94 LYS A O 1
ATOM 766 N N . TRP A 1 95 ? -18.370 9.421 28.182 1.00 68.88 95 TRP A N 1
ATOM 767 C CA . TRP A 1 95 ? -17.281 9.530 27.198 1.00 68.88 95 TRP A CA 1
ATOM 768 C C . TRP A 1 95 ? -16.308 8.343 27.257 1.00 68.88 95 TRP A C 1
ATOM 770 O O . TRP A 1 95 ? -15.860 7.885 26.211 1.00 68.88 95 TRP A O 1
ATOM 780 N N . ILE A 1 96 ? -16.026 7.804 28.446 1.00 70.88 96 ILE A N 1
ATOM 781 C CA . ILE A 1 96 ? -15.181 6.617 28.646 1.00 70.88 96 ILE A CA 1
ATOM 782 C C . ILE A 1 96 ? -15.874 5.359 28.111 1.00 70.88 96 ILE A C 1
ATOM 784 O O . ILE A 1 96 ? -15.225 4.570 27.440 1.00 70.88 96 ILE A O 1
ATOM 788 N N . ILE A 1 97 ? -17.179 5.181 28.331 1.00 66.75 97 ILE A N 1
ATOM 789 C CA . ILE A 1 97 ? -17.968 4.057 27.801 1.00 66.75 97 ILE A CA 1
ATOM 790 C C . ILE A 1 97 ? -18.118 4.163 26.280 1.00 66.75 97 ILE A C 1
ATOM 792 O O . ILE A 1 97 ? -17.953 3.157 25.595 1.00 66.75 97 ILE A O 1
ATOM 796 N N . LEU A 1 98 ? -18.348 5.363 25.726 1.00 67.44 98 LEU A N 1
ATOM 797 C CA . LEU A 1 98 ? -18.305 5.582 24.272 1.00 67.44 98 LEU A CA 1
ATOM 798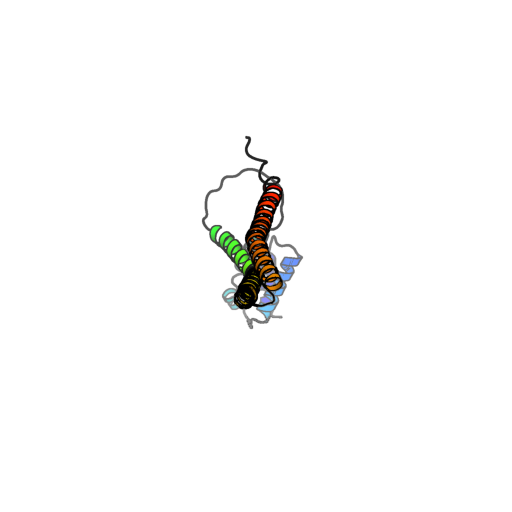 C C . LEU A 1 98 ? -16.907 5.312 23.698 1.00 67.44 98 LEU A C 1
ATOM 800 O O . LEU A 1 98 ? -16.783 4.711 22.634 1.00 67.44 98 LEU A O 1
ATOM 804 N N . GLY A 1 99 ? -15.854 5.730 24.402 1.00 64.88 99 GLY A N 1
ATOM 805 C CA . GLY A 1 99 ? -14.468 5.453 24.036 1.00 64.88 99 GLY A CA 1
ATOM 806 C C . GLY A 1 99 ? -14.160 3.958 24.065 1.00 64.88 99 GLY A C 1
ATOM 807 O O . GLY A 1 99 ? -13.614 3.432 23.102 1.00 64.88 99 GLY A O 1
ATOM 808 N N . LEU A 1 100 ? -14.585 3.254 25.115 1.00 64.44 100 LEU A N 1
ATOM 809 C CA . LEU A 1 100 ? -14.380 1.819 25.309 1.00 64.44 100 LEU A CA 1
ATOM 810 C C . LEU A 1 100 ? -15.210 0.978 24.327 1.00 64.44 100 LEU A C 1
ATOM 812 O O . LEU A 1 100 ? -14.735 -0.058 23.876 1.00 64.44 100 LEU A O 1
ATOM 816 N N . ALA A 1 101 ? -16.392 1.452 23.923 1.00 59.50 101 ALA A N 1
ATOM 817 C CA . ALA A 1 101 ? -17.183 0.878 22.831 1.00 59.50 101 ALA A CA 1
ATOM 818 C C . ALA A 1 101 ? -16.600 1.188 21.437 1.00 59.50 101 ALA A C 1
ATOM 820 O O . ALA A 1 101 ? -16.847 0.445 20.489 1.00 59.50 101 ALA A O 1
ATOM 821 N N . SER A 1 102 ? -15.783 2.238 21.308 1.00 61.41 102 SER A N 1
ATOM 822 C CA . SER A 1 102 ? -15.019 2.530 20.089 1.00 61.41 102 SER A CA 1
A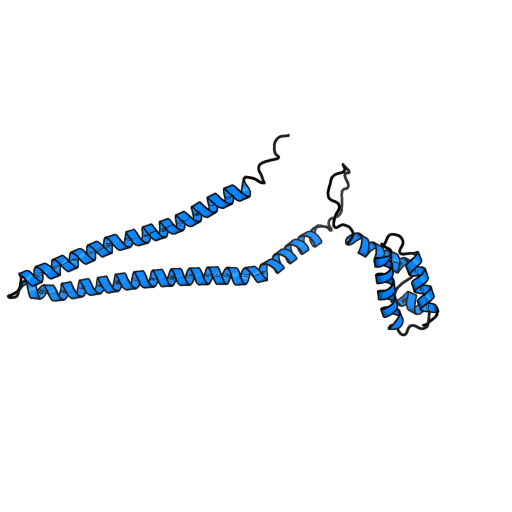TOM 823 C C . SER A 1 102 ? -13.773 1.643 19.956 1.00 61.41 102 SER A C 1
ATOM 825 O O . SER A 1 102 ? -13.374 1.324 18.841 1.00 61.41 102 SER A O 1
ATOM 827 N N . VAL A 1 103 ? -13.187 1.158 21.061 1.00 64.94 103 VAL A N 1
ATOM 828 C CA . VAL A 1 103 ? -12.024 0.241 21.050 1.00 64.94 103 VAL A CA 1
ATOM 829 C C . VAL A 1 103 ? -12.240 -1.025 20.194 1.00 64.94 103 VAL A C 1
ATOM 831 O O . VAL A 1 103 ? -11.369 -1.305 19.365 1.00 64.94 103 VAL A O 1
ATOM 834 N N . PRO A 1 104 ? -13.364 -1.772 20.286 1.00 69.06 104 PRO A N 1
ATOM 835 C CA . PRO A 1 104 ? -13.579 -2.950 19.445 1.00 69.06 104 PRO A CA 1
ATOM 836 C C . PRO A 1 104 ? -13.800 -2.625 17.959 1.00 69.06 104 PRO A C 1
ATOM 838 O O . PRO A 1 104 ? -13.579 -3.509 17.139 1.00 69.06 104 PRO A O 1
ATOM 841 N N . LEU A 1 105 ? -14.176 -1.391 17.586 1.00 65.25 105 LEU A N 1
ATOM 842 C CA . LEU A 1 105 ? -14.215 -0.936 16.183 1.00 65.25 105 LEU A CA 1
ATOM 843 C C . LEU A 1 105 ? -12.900 -0.292 15.718 1.00 65.25 105 LEU A C 1
ATOM 845 O O . LEU A 1 105 ? -12.580 -0.329 14.530 1.00 65.25 105 LEU A O 1
ATOM 849 N N . GLY A 1 106 ? -12.114 0.266 16.635 1.00 73.38 106 GLY A N 1
ATOM 850 C CA . GLY A 1 106 ? -10.836 0.902 16.333 1.00 73.38 106 GLY A CA 1
ATOM 851 C C . GLY A 1 106 ? -9.802 -0.105 15.840 1.00 73.38 106 GLY A C 1
ATOM 852 O O . GLY A 1 106 ? -9.127 0.151 14.846 1.00 73.38 106 GLY A O 1
ATOM 853 N N . VAL A 1 107 ? -9.730 -1.277 16.477 1.00 78.75 107 VAL A N 1
ATOM 854 C CA . VAL A 1 107 ? -8.818 -2.360 16.073 1.00 78.75 107 VAL A CA 1
ATOM 855 C C . VAL A 1 107 ? -9.094 -2.860 14.641 1.00 78.75 107 VAL A C 1
ATOM 857 O O . VAL A 1 107 ? -8.161 -2.830 13.835 1.00 78.75 107 VAL A O 1
ATOM 860 N N . PRO A 1 108 ? -10.324 -3.262 14.251 1.00 83.12 108 PRO A N 1
ATOM 861 C CA . PRO A 1 108 ? -10.595 -3.699 12.881 1.00 83.12 108 PRO A CA 1
ATOM 862 C C . PRO A 1 108 ? -10.419 -2.572 11.857 1.00 83.12 108 PRO A C 1
ATOM 864 O O . PRO A 1 108 ? -9.897 -2.825 10.772 1.00 83.12 108 PRO A O 1
ATOM 867 N N . LEU A 1 109 ? -10.763 -1.322 12.193 1.00 82.56 109 LEU A N 1
ATOM 868 C CA . LEU A 1 109 ? -10.533 -0.182 11.299 1.00 82.56 109 LEU A CA 1
ATOM 869 C C . LEU A 1 109 ? -9.033 0.037 11.033 1.00 82.56 109 LEU A C 1
ATOM 871 O O . LEU A 1 109 ? -8.629 0.262 9.892 1.00 82.56 109 LEU A O 1
ATOM 875 N N . LEU A 1 110 ? -8.199 -0.078 12.070 1.00 84.00 110 LEU A N 1
ATOM 876 C CA . LEU A 1 110 ? -6.750 0.081 11.962 1.00 84.00 110 LEU A CA 1
ATOM 877 C C . LEU A 1 110 ? -6.118 -1.035 11.119 1.00 84.00 110 LEU A C 1
ATOM 879 O O . LEU A 1 110 ? -5.246 -0.756 10.297 1.00 84.00 110 LEU A O 1
ATOM 883 N N . ILE A 1 111 ? -6.609 -2.271 11.253 1.00 87.44 111 ILE A N 1
ATOM 884 C CA . ILE A 1 111 ? -6.188 -3.410 10.422 1.00 87.44 111 ILE A CA 1
ATOM 885 C C . ILE A 1 111 ? -6.522 -3.161 8.947 1.00 87.44 111 ILE A C 1
ATOM 887 O O . ILE A 1 111 ? -5.675 -3.399 8.090 1.00 87.44 111 ILE A O 1
ATOM 891 N N . ILE A 1 112 ? -7.714 -2.642 8.637 1.00 86.69 112 ILE A N 1
ATOM 892 C CA . ILE A 1 112 ? -8.121 -2.337 7.254 1.00 86.69 112 ILE A CA 1
ATOM 893 C C . ILE A 1 112 ? -7.221 -1.256 6.647 1.00 86.69 112 ILE A C 1
ATOM 895 O O . ILE A 1 112 ? -6.751 -1.404 5.519 1.00 86.69 112 ILE A O 1
ATOM 899 N N . ILE A 1 113 ? -6.943 -0.188 7.397 1.00 83.69 113 ILE A N 1
ATOM 900 C CA . ILE A 1 113 ? -6.063 0.899 6.946 1.00 83.69 113 ILE A CA 1
ATOM 901 C C . ILE A 1 113 ? -4.638 0.380 6.727 1.00 83.69 113 ILE A C 1
ATOM 903 O O . ILE A 1 113 ? -4.019 0.687 5.707 1.00 83.69 113 ILE A O 1
ATOM 907 N N . PHE A 1 114 ? -4.127 -0.436 7.649 1.00 87.38 114 PHE A N 1
ATOM 908 C CA . PHE A 1 114 ? -2.794 -1.021 7.543 1.00 87.38 114 PHE A CA 1
ATOM 909 C C . PHE A 1 114 ? -2.683 -1.991 6.360 1.00 87.38 114 PHE A C 1
ATOM 911 O O . PHE A 1 114 ? -1.735 -1.905 5.580 1.00 87.38 114 PHE A O 1
ATOM 918 N N . ALA A 1 115 ? -3.680 -2.858 6.166 1.00 89.19 115 ALA A N 1
ATOM 919 C CA . ALA A 1 115 ? -3.755 -3.757 5.019 1.00 89.19 115 ALA A CA 1
ATOM 920 C C . ALA A 1 115 ? -3.800 -2.973 3.700 1.00 89.19 115 ALA A C 1
ATOM 922 O O . ALA A 1 115 ? -3.064 -3.291 2.767 1.00 89.19 115 ALA A O 1
ATOM 923 N N . PHE A 1 116 ? -4.598 -1.905 3.633 1.00 86.88 116 PHE A N 1
ATOM 924 C CA . PHE A 1 116 ? -4.664 -1.041 2.457 1.00 86.88 116 PHE A CA 1
ATOM 925 C C . PHE A 1 116 ? -3.320 -0.362 2.164 1.00 86.88 116 PHE A C 1
ATOM 927 O O . PHE A 1 116 ? -2.878 -0.323 1.014 1.00 86.88 116 PHE A O 1
ATOM 934 N N . MET A 1 117 ? -2.634 0.126 3.201 1.00 85.00 117 MET A N 1
ATOM 935 C CA . MET A 1 117 ? -1.313 0.734 3.055 1.00 85.00 117 MET A CA 1
ATOM 936 C C . MET A 1 117 ? -0.268 -0.283 2.577 1.00 85.00 117 MET A C 1
ATOM 938 O O . MET A 1 117 ? 0.537 0.042 1.704 1.00 85.00 117 MET A O 1
ATOM 942 N N . LEU A 1 118 ? -0.304 -1.517 3.090 1.00 91.19 118 LEU A N 1
ATOM 943 C CA . LEU A 1 118 ? 0.562 -2.601 2.624 1.00 91.19 118 LEU A CA 1
ATOM 944 C C . LEU A 1 118 ? 0.309 -2.939 1.156 1.00 91.19 118 LEU A C 1
ATOM 946 O O . LEU A 1 118 ? 1.262 -3.004 0.385 1.00 91.19 118 LEU A O 1
ATOM 950 N N . VAL A 1 119 ? -0.952 -3.105 0.750 1.00 88.38 119 VAL A N 1
ATOM 951 C CA . VAL A 1 119 ? -1.312 -3.378 -0.651 1.00 88.38 119 VAL A CA 1
ATOM 952 C C . VAL A 1 119 ? -0.804 -2.265 -1.564 1.00 88.38 119 VAL A C 1
ATOM 954 O O . VAL A 1 119 ? -0.195 -2.547 -2.596 1.00 88.38 119 VAL A O 1
ATOM 957 N N . LEU A 1 120 ? -0.985 -1.004 -1.166 1.00 84.06 120 LEU A N 1
ATOM 958 C CA . LEU A 1 120 ? -0.489 0.139 -1.928 1.00 84.06 120 LEU A CA 1
ATOM 959 C C . LEU A 1 120 ? 1.046 0.157 -2.003 1.00 84.06 120 LEU A C 1
ATOM 961 O O . LEU A 1 120 ? 1.605 0.434 -3.064 1.00 84.06 120 LEU A O 1
ATOM 965 N N . GLY A 1 121 ? 1.725 -0.170 -0.902 1.00 86.19 121 GLY A N 1
ATOM 966 C CA . GLY A 1 121 ? 3.183 -0.273 -0.842 1.00 86.19 121 GLY A CA 1
ATOM 967 C C . GLY A 1 121 ? 3.732 -1.378 -1.745 1.00 86.19 121 GLY A C 1
ATOM 968 O O . GLY A 1 121 ? 4.659 -1.132 -2.515 1.00 86.19 121 GLY A O 1
ATOM 969 N N . ILE A 1 122 ? 3.123 -2.567 -1.714 1.00 90.06 122 ILE A N 1
ATOM 970 C CA . ILE A 1 122 ? 3.475 -3.695 -2.587 1.00 90.06 122 ILE A CA 1
ATOM 971 C C . ILE A 1 122 ? 3.247 -3.314 -4.050 1.00 90.06 122 ILE A C 1
ATOM 973 O O . ILE A 1 122 ? 4.116 -3.543 -4.885 1.00 90.06 122 ILE A O 1
ATOM 977 N N . PHE A 1 123 ? 2.115 -2.684 -4.364 1.00 85.69 123 PHE A N 1
ATOM 978 C CA . PHE A 1 123 ? 1.812 -2.235 -5.720 1.00 85.69 123 PHE A CA 1
ATOM 979 C C . PHE A 1 123 ? 2.863 -1.244 -6.244 1.00 85.69 123 PHE A C 1
ATOM 981 O O . PHE A 1 123 ? 3.357 -1.399 -7.362 1.00 85.69 123 PHE A O 1
ATOM 988 N N . LEU A 1 124 ? 3.279 -0.277 -5.417 1.00 84.56 124 LEU A N 1
ATOM 989 C CA . LEU A 1 124 ? 4.374 0.639 -5.752 1.00 84.56 124 LEU A CA 1
ATOM 990 C C . LEU A 1 124 ? 5.696 -0.103 -5.968 1.00 84.56 124 LEU A C 1
ATOM 992 O O . LEU A 1 124 ? 6.389 0.159 -6.949 1.00 84.56 124 LEU A O 1
ATOM 996 N N . ALA A 1 125 ? 6.038 -1.028 -5.071 1.00 87.06 125 ALA A N 1
ATOM 997 C CA . ALA A 1 125 ? 7.269 -1.803 -5.162 1.00 87.06 125 ALA A CA 1
ATOM 998 C C . ALA A 1 125 ? 7.319 -2.644 -6.447 1.00 87.06 125 ALA A C 1
ATOM 1000 O O . ALA A 1 125 ? 8.351 -2.673 -7.115 1.00 87.06 125 ALA A O 1
ATOM 1001 N N . VAL A 1 126 ? 6.199 -3.263 -6.837 1.00 89.25 126 VAL A N 1
ATOM 1002 C CA . VAL A 1 126 ? 6.079 -4.013 -8.097 1.00 89.25 126 VAL A CA 1
ATOM 1003 C C . VAL A 1 126 ? 6.287 -3.093 -9.294 1.00 89.25 126 VAL A C 1
ATOM 1005 O O . VAL A 1 126 ? 7.082 -3.422 -10.170 1.00 89.25 126 VAL A O 1
ATOM 1008 N N . ILE A 1 127 ? 5.642 -1.924 -9.327 1.00 85.56 127 ILE A N 1
ATOM 1009 C CA . ILE A 1 127 ? 5.822 -0.956 -10.421 1.00 85.56 127 ILE A CA 1
ATOM 1010 C C . ILE A 1 127 ? 7.290 -0.540 -10.541 1.00 85.56 127 ILE A C 1
ATOM 1012 O O . ILE A 1 127 ? 7.849 -0.562 -11.636 1.00 85.56 127 ILE A O 1
ATOM 1016 N N . ILE A 1 128 ? 7.927 -0.193 -9.422 1.00 86.06 128 ILE A N 1
ATOM 1017 C CA . ILE A 1 128 ? 9.339 0.208 -9.395 1.00 86.06 128 ILE A CA 1
ATOM 1018 C C . ILE A 1 128 ? 10.231 -0.945 -9.876 1.00 86.06 128 ILE A C 1
ATOM 1020 O O . ILE A 1 128 ? 11.118 -0.730 -10.701 1.00 86.06 128 ILE A O 1
ATOM 1024 N N . GLY A 1 129 ? 9.971 -2.170 -9.413 1.00 88.94 129 GLY A N 1
ATOM 1025 C CA . GLY A 1 129 ? 10.700 -3.366 -9.832 1.00 88.94 129 GLY A CA 1
ATOM 1026 C C . GLY A 1 129 ? 10.574 -3.641 -11.330 1.00 88.94 129 GLY A C 1
ATOM 1027 O O . GLY A 1 129 ? 11.577 -3.902 -11.990 1.00 88.94 129 GLY A O 1
ATOM 1028 N N . VAL A 1 130 ? 9.369 -3.506 -11.890 1.00 88.19 130 VAL A N 1
ATOM 1029 C CA . VAL A 1 130 ? 9.128 -3.638 -13.333 1.00 88.19 130 VAL A CA 1
ATOM 1030 C C . VAL A 1 130 ? 9.915 -2.577 -14.101 1.00 88.19 130 VAL A C 1
ATOM 1032 O O . VAL A 1 130 ? 10.639 -2.917 -15.035 1.00 88.19 130 VAL A O 1
ATOM 1035 N N . VAL A 1 131 ? 9.853 -1.310 -13.685 1.00 86.56 131 VAL A N 1
ATOM 1036 C CA . VAL A 1 131 ? 10.608 -0.222 -14.330 1.00 86.56 131 VAL A CA 1
ATOM 1037 C C . VAL A 1 131 ? 12.114 -0.508 -14.323 1.00 86.56 131 VAL A C 1
ATOM 1039 O O . VAL A 1 131 ? 12.763 -0.381 -15.361 1.00 86.56 131 VAL A O 1
ATOM 1042 N N . LEU A 1 132 ? 12.668 -0.955 -13.193 1.00 88.38 132 LEU A N 1
ATOM 1043 C CA . LEU A 1 132 ? 14.086 -1.316 -13.075 1.00 88.38 132 LEU A CA 1
ATOM 1044 C C . LEU A 1 132 ? 14.464 -2.532 -13.938 1.00 88.38 132 LEU A C 1
ATOM 1046 O O . LEU A 1 132 ? 15.534 -2.547 -14.553 1.00 88.38 132 LEU A O 1
ATOM 1050 N N . ALA A 1 133 ? 13.593 -3.537 -14.027 1.00 89.00 133 ALA A N 1
ATOM 1051 C CA . ALA A 1 133 ? 13.815 -4.709 -14.870 1.00 89.00 133 ALA A CA 1
ATOM 1052 C C . ALA A 1 133 ? 13.853 -4.328 -16.358 1.00 89.00 133 ALA A C 1
ATOM 1054 O O . ALA A 1 133 ? 14.777 -4.710 -17.074 1.00 89.00 133 ALA A O 1
ATOM 1055 N N . PHE A 1 134 ? 12.911 -3.502 -16.817 1.00 86.94 134 PHE A N 1
ATOM 1056 C CA . PHE A 1 134 ? 12.919 -2.998 -18.191 1.00 86.94 134 PHE A CA 1
ATOM 1057 C C . PHE A 1 134 ? 14.125 -2.096 -18.473 1.00 86.94 134 PHE A C 1
ATOM 1059 O O . PHE A 1 134 ? 14.724 -2.188 -19.544 1.00 86.94 134 PHE A O 1
ATOM 1066 N N . PHE A 1 135 ? 14.524 -1.262 -17.511 1.00 86.94 135 PHE A N 1
ATOM 1067 C CA . PHE A 1 135 ? 15.697 -0.403 -17.651 1.00 86.94 135 PHE A CA 1
ATOM 1068 C C . PHE A 1 135 ? 16.993 -1.216 -17.771 1.00 86.94 135 PHE A C 1
ATOM 1070 O O . PHE A 1 135 ? 17.805 -0.970 -18.663 1.00 86.94 135 PHE A O 1
ATOM 1077 N N . SER A 1 136 ? 17.167 -2.237 -16.928 1.00 88.50 136 SER A N 1
ATOM 1078 C CA . SER A 1 136 ? 18.330 -3.130 -17.014 1.00 88.50 136 SER A CA 1
ATOM 1079 C C . SER A 1 136 ? 18.340 -3.943 -18.315 1.00 88.50 136 SER A C 1
ATOM 1081 O O . SER A 1 136 ? 19.390 -4.064 -18.946 1.00 88.50 136 SER A O 1
ATOM 1083 N N . ALA A 1 137 ? 17.180 -4.411 -18.790 1.00 88.00 137 ALA A N 1
ATOM 1084 C CA . ALA A 1 137 ? 17.059 -5.057 -20.096 1.00 88.00 137 ALA A CA 1
ATOM 1085 C C . ALA A 1 137 ? 17.464 -4.123 -21.253 1.00 88.00 137 ALA A C 1
ATOM 1087 O O . ALA A 1 137 ? 18.222 -4.537 -22.131 1.00 88.00 137 ALA A O 1
ATOM 1088 N N . ALA A 1 138 ? 17.029 -2.859 -21.236 1.00 86.62 138 ALA A N 1
ATOM 1089 C CA . ALA A 1 138 ? 17.394 -1.871 -22.255 1.00 86.62 138 ALA A CA 1
ATOM 1090 C C . ALA A 1 138 ? 18.916 -1.641 -22.321 1.00 86.62 138 ALA A C 1
ATOM 1092 O O . ALA A 1 138 ? 19.494 -1.614 -23.413 1.00 86.62 138 ALA A O 1
ATOM 1093 N N . ILE A 1 139 ? 19.582 -1.564 -21.162 1.00 87.50 139 ILE A N 1
ATOM 1094 C CA . ILE A 1 139 ? 21.046 -1.429 -21.067 1.00 87.50 139 ILE A CA 1
ATOM 1095 C C . ILE A 1 139 ? 21.754 -2.661 -21.642 1.00 87.50 139 ILE A C 1
ATOM 1097 O O . ILE A 1 139 ? 22.710 -2.522 -22.404 1.00 87.50 139 ILE A O 1
ATOM 1101 N N . LEU A 1 140 ? 21.281 -3.870 -21.325 1.00 89.06 140 LEU A N 1
ATOM 1102 C CA . LEU A 1 140 ? 21.868 -5.111 -21.843 1.00 89.06 140 LEU A CA 1
ATOM 1103 C C . LEU A 1 140 ? 21.747 -5.217 -23.368 1.00 89.06 140 LEU A C 1
ATOM 1105 O O . LEU A 1 140 ? 22.696 -5.634 -24.037 1.00 89.06 140 LEU A O 1
ATOM 1109 N N . ILE A 1 141 ? 20.598 -4.822 -23.924 1.00 86.44 141 ILE A N 1
ATOM 1110 C CA . ILE A 1 141 ? 20.381 -4.778 -25.376 1.00 86.44 141 ILE A CA 1
ATOM 1111 C C . ILE A 1 141 ? 21.329 -3.758 -26.014 1.00 86.44 141 ILE A C 1
ATOM 1113 O O . ILE A 1 141 ? 21.943 -4.052 -27.037 1.00 86.44 141 ILE A O 1
ATOM 1117 N N . MET A 1 142 ? 21.510 -2.596 -25.386 1.00 85.25 142 MET A N 1
ATOM 1118 C CA . MET A 1 142 ? 22.411 -1.546 -25.866 1.00 85.25 142 MET A CA 1
ATOM 1119 C C . MET A 1 142 ? 23.883 -1.988 -25.836 1.00 85.25 142 MET A C 1
ATOM 1121 O O . MET A 1 142 ? 24.608 -1.769 -26.806 1.00 85.25 142 MET A O 1
ATOM 1125 N N . TYR A 1 143 ? 24.306 -2.695 -24.783 1.00 88.00 143 TYR A N 1
ATOM 1126 C CA . TYR A 1 143 ? 25.642 -3.290 -24.690 1.00 88.00 143 TYR A CA 1
ATOM 1127 C C . TYR A 1 143 ? 25.891 -4.321 -25.799 1.00 88.00 143 TYR A C 1
ATOM 1129 O O . TYR A 1 143 ? 26.937 -4.298 -26.445 1.00 88.00 143 TYR A O 1
ATOM 1137 N N . LYS A 1 144 ? 24.911 -5.193 -26.071 1.00 85.25 144 LYS A N 1
ATOM 1138 C CA . LYS A 1 144 ? 25.002 -6.180 -27.159 1.00 85.25 144 LYS A CA 1
ATOM 1139 C C . LYS A 1 144 ? 24.934 -5.550 -28.550 1.00 85.25 144 LYS A C 1
ATOM 1141 O O . LYS A 1 144 ? 25.555 -6.072 -29.469 1.00 85.25 144 LYS A O 1
ATOM 1146 N N . ALA A 1 145 ? 24.212 -4.444 -28.713 1.00 83.94 145 ALA A N 1
ATOM 1147 C CA . ALA A 1 145 ? 24.095 -3.742 -29.988 1.00 83.94 145 ALA A CA 1
ATOM 1148 C C . ALA A 1 145 ? 25.401 -3.040 -30.395 1.00 83.94 145 ALA A C 1
ATOM 1150 O O . ALA A 1 145 ? 25.689 -2.945 -31.586 1.00 83.94 145 ALA A O 1
ATOM 1151 N N . PHE A 1 146 ? 26.214 -2.599 -29.430 1.00 82.75 146 PHE A N 1
ATOM 1152 C CA . PHE A 1 146 ? 27.457 -1.867 -29.685 1.00 82.75 146 PHE A CA 1
ATOM 1153 C C . PHE A 1 146 ? 28.439 -2.588 -30.638 1.00 82.75 146 PHE A C 1
ATOM 1155 O O . PHE A 1 146 ? 28.807 -1.997 -31.653 1.00 82.75 146 PHE A O 1
ATOM 1162 N N . PRO A 1 147 ? 28.826 -3.863 -30.419 1.00 84.50 147 PRO A N 1
ATOM 1163 C CA . PRO A 1 147 ? 29.704 -4.580 -31.348 1.00 84.50 147 PRO A CA 1
ATOM 1164 C C . PRO A 1 147 ? 29.046 -4.908 -32.698 1.00 84.50 147 PRO A C 1
ATOM 1166 O O . PRO A 1 147 ? 29.754 -5.065 -33.690 1.00 84.50 147 PRO A O 1
ATOM 1169 N N . LEU A 1 148 ? 27.708 -4.986 -32.777 1.00 83.25 148 LEU A N 1
ATOM 1170 C CA . LEU A 1 148 ? 27.003 -5.252 -34.040 1.00 83.25 148 LEU A CA 1
ATOM 1171 C C . LEU A 1 148 ? 27.114 -4.088 -35.035 1.00 83.25 148 LEU A C 1
ATOM 1173 O O . LEU A 1 148 ? 27.061 -4.326 -36.241 1.00 83.25 148 LEU A O 1
ATOM 1177 N N . ILE A 1 149 ? 27.283 -2.855 -34.547 1.00 80.25 149 ILE A N 1
ATOM 1178 C CA . ILE A 1 149 ? 27.411 -1.652 -35.387 1.00 80.25 149 ILE A CA 1
ATOM 1179 C C . ILE A 1 149 ? 28.727 -1.667 -36.177 1.00 80.25 149 ILE A C 1
ATOM 1181 O O . ILE A 1 149 ? 28.759 -1.226 -37.3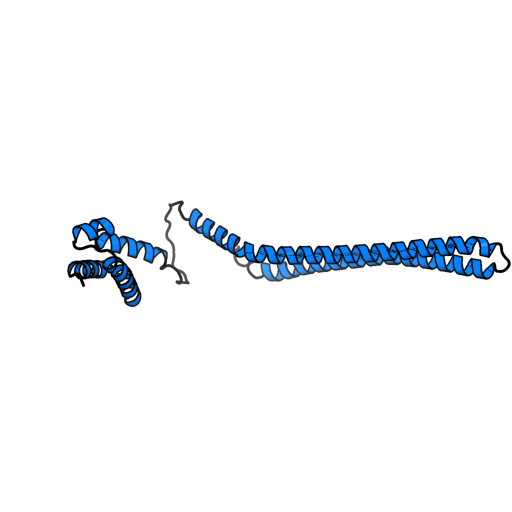21 1.00 80.25 149 ILE A O 1
ATOM 1185 N N . PHE A 1 150 ? 29.792 -2.219 -35.591 1.00 82.38 150 PHE A N 1
ATOM 1186 C CA . PHE A 1 150 ? 31.114 -2.316 -36.220 1.00 82.38 150 PHE A CA 1
ATOM 1187 C C . PHE A 1 150 ? 31.314 -3.605 -37.039 1.00 82.38 150 PHE A C 1
ATOM 1189 O O . PHE A 1 150 ? 32.370 -3.790 -37.642 1.00 82.38 150 PHE A O 1
ATOM 1196 N N . GLY A 1 151 ? 30.325 -4.506 -37.056 1.00 80.50 151 GLY A N 1
ATOM 1197 C CA . GLY A 1 151 ? 30.354 -5.759 -37.815 1.00 80.50 151 GLY A CA 1
ATOM 1198 C C . GLY A 1 151 ? 29.638 -5.689 -39.172 1.00 80.50 151 GLY A C 1
ATOM 1199 O O . GLY A 1 151 ? 29.164 -4.645 -39.607 1.00 80.50 151 GLY A O 1
ATOM 1200 N N . SER A 1 152 ? 29.484 -6.847 -39.829 1.00 78.12 152 SER A N 1
ATOM 1201 C CA . SER A 1 152 ? 28.829 -6.967 -41.150 1.00 78.12 152 SER A CA 1
ATOM 1202 C C . SER A 1 152 ? 27.341 -6.572 -41.164 1.00 78.12 152 SER A C 1
ATOM 1204 O O . SER A 1 152 ? 26.774 -6.372 -42.234 1.00 78.12 152 SER A O 1
ATOM 1206 N N . ASN A 1 153 ? 26.704 -6.459 -39.993 1.00 83.19 153 ASN A N 1
ATOM 1207 C CA . ASN A 1 153 ? 25.265 -6.233 -39.824 1.00 83.19 153 ASN A CA 1
ATOM 1208 C C . ASN A 1 153 ? 24.968 -4.886 -39.141 1.00 83.19 153 ASN A C 1
ATOM 1210 O O . ASN A 1 153 ? 24.143 -4.807 -38.228 1.00 83.19 153 ASN A O 1
ATOM 1214 N N . TRP A 1 154 ? 25.627 -3.817 -39.593 1.00 84.69 154 TRP A N 1
ATOM 1215 C CA . TRP A 1 154 ? 25.487 -2.463 -39.042 1.00 84.69 154 TRP A CA 1
ATOM 1216 C C . TRP A 1 154 ? 24.024 -1.979 -38.965 1.00 84.69 154 TRP A C 1
ATOM 1218 O O . TRP A 1 154 ? 23.624 -1.364 -37.977 1.00 84.69 154 TRP A O 1
ATOM 1228 N N . ALA A 1 155 ? 23.194 -2.329 -39.957 1.00 87.12 155 ALA A N 1
ATOM 1229 C CA . ALA A 1 155 ? 21.771 -1.979 -39.996 1.00 87.12 155 ALA A CA 1
ATOM 1230 C C . ALA A 1 155 ? 20.982 -2.569 -38.812 1.00 87.12 155 ALA A C 1
ATOM 1232 O O . ALA A 1 155 ? 20.128 -1.902 -38.227 1.00 87.12 155 ALA A O 1
ATOM 1233 N N . VAL A 1 156 ? 21.311 -3.803 -38.415 1.00 86.12 156 VAL A N 1
ATOM 1234 C CA . VAL A 1 156 ? 20.695 -4.491 -37.272 1.00 86.12 156 VAL A CA 1
ATOM 1235 C C . VAL A 1 156 ? 21.131 -3.833 -35.960 1.00 86.12 156 VAL A C 1
ATOM 1237 O O . VAL A 1 156 ? 20.302 -3.601 -35.080 1.00 86.12 156 VAL A O 1
ATOM 1240 N N . GLY A 1 157 ? 22.409 -3.451 -35.853 1.00 86.62 157 GLY A N 1
ATOM 1241 C CA . GLY A 1 157 ? 22.932 -2.685 -34.718 1.00 86.62 157 GLY A CA 1
ATOM 1242 C C . GLY A 1 157 ? 22.208 -1.348 -34.521 1.00 86.62 157 GLY A C 1
ATOM 1243 O O . GLY A 1 157 ? 21.744 -1.061 -33.416 1.00 86.62 157 GLY A O 1
ATOM 1244 N N . CYS A 1 158 ? 22.024 -0.569 -35.594 1.00 86.81 158 CYS A N 1
ATOM 1245 C CA . CYS A 1 158 ? 21.290 0.701 -35.553 1.00 86.81 158 CYS A CA 1
ATOM 1246 C C . CYS A 1 158 ? 19.818 0.527 -35.148 1.00 86.81 158 CYS A C 1
ATOM 1248 O O . CYS A 1 158 ? 19.300 1.327 -34.367 1.00 86.81 158 CYS A O 1
ATOM 1250 N N . PHE A 1 159 ? 19.149 -0.527 -35.628 1.00 88.44 159 PHE A N 1
ATOM 1251 C CA . PHE A 1 159 ? 17.756 -0.804 -35.270 1.00 88.44 159 PHE A CA 1
ATOM 1252 C C . PHE A 1 159 ? 17.596 -1.119 -33.774 1.00 88.44 159 PHE A C 1
ATOM 1254 O O . PHE A 1 159 ? 16.735 -0.540 -33.110 1.00 88.44 159 PHE A O 1
ATOM 1261 N N . TYR A 1 160 ? 18.457 -1.976 -33.212 1.00 88.38 160 TYR A N 1
ATOM 1262 C CA . TYR A 1 160 ? 18.424 -2.291 -31.778 1.00 88.38 160 TYR A CA 1
ATOM 1263 C C . TYR A 1 160 ? 18.793 -1.095 -30.899 1.00 88.38 160 TYR A C 1
ATOM 1265 O O . TYR A 1 160 ? 18.189 -0.905 -29.841 1.00 88.38 160 TYR A O 1
ATOM 1273 N N . PHE A 1 161 ? 19.737 -0.264 -31.342 1.00 86.38 161 PHE A N 1
ATOM 1274 C CA . PHE A 1 161 ? 20.114 0.953 -30.628 1.00 86.38 161 PHE A CA 1
ATOM 1275 C C . PHE A 1 161 ? 18.959 1.967 -30.592 1.00 86.38 161 PHE A C 1
ATOM 1277 O O . PHE A 1 161 ? 18.610 2.475 -29.524 1.00 86.38 161 PHE A O 1
ATOM 1284 N N . GLY A 1 162 ? 18.301 2.196 -31.734 1.00 88.31 162 GLY A N 1
ATOM 1285 C CA . GLY A 1 162 ? 17.123 3.062 -31.823 1.00 88.31 162 GLY A CA 1
ATOM 1286 C C . GLY A 1 162 ? 15.928 2.532 -31.027 1.00 88.31 162 GLY A C 1
ATOM 1287 O O . GLY A 1 162 ? 15.265 3.294 -30.324 1.00 88.31 162 GLY A O 1
ATOM 1288 N N . SER A 1 163 ? 15.683 1.219 -31.071 1.00 86.75 163 SER A N 1
ATOM 1289 C CA . SER A 1 163 ? 14.611 0.582 -30.301 1.00 86.75 163 SER A CA 1
ATOM 1290 C C . SER A 1 163 ? 14.839 0.712 -28.792 1.00 86.75 163 SER A C 1
ATOM 1292 O O . SER A 1 163 ? 13.921 1.103 -28.073 1.00 86.75 163 SER A O 1
ATOM 1294 N N . SER A 1 164 ? 16.066 0.475 -28.313 1.00 86.50 164 SER A N 1
ATOM 1295 C CA . SER A 1 164 ? 16.408 0.640 -26.894 1.00 86.50 164 SER A CA 1
ATOM 1296 C C . SER A 1 164 ? 16.179 2.080 -26.418 1.00 86.50 164 SER A C 1
ATOM 1298 O O . SER A 1 164 ? 15.544 2.300 -25.385 1.00 86.50 164 SER A O 1
ATOM 1300 N N . LEU A 1 165 ? 16.585 3.073 -27.217 1.00 88.62 165 LEU A N 1
ATOM 1301 C CA . LEU A 1 165 ? 16.353 4.484 -26.902 1.00 88.62 165 LEU A CA 1
ATOM 1302 C C . LEU A 1 165 ? 14.854 4.823 -26.835 1.00 88.62 165 LEU A C 1
ATOM 1304 O O . LEU A 1 165 ? 14.419 5.501 -25.904 1.00 88.62 165 LEU A O 1
ATOM 1308 N N . ALA A 1 166 ? 14.049 4.307 -27.769 1.00 89.38 166 ALA A N 1
ATOM 1309 C CA . ALA A 1 166 ? 12.598 4.486 -27.753 1.00 89.38 166 ALA A CA 1
ATOM 1310 C C . ALA A 1 166 ? 11.952 3.880 -26.494 1.00 89.38 166 ALA A C 1
ATOM 1312 O O . ALA A 1 166 ? 11.084 4.511 -25.888 1.00 89.38 166 ALA A O 1
ATOM 1313 N N . PHE A 1 167 ? 12.405 2.702 -26.049 1.00 86.38 167 PHE A N 1
ATOM 1314 C CA . PHE A 1 167 ? 11.935 2.089 -24.802 1.00 86.38 167 PHE A CA 1
ATOM 1315 C C . PHE A 1 167 ? 12.313 2.907 -23.562 1.00 86.38 167 PHE A C 1
ATOM 1317 O O . PHE A 1 167 ? 11.480 3.078 -22.672 1.00 86.38 167 PHE A O 1
ATOM 1324 N N . VAL A 1 168 ? 13.529 3.458 -23.508 1.00 86.62 168 VAL A N 1
ATOM 1325 C CA . VAL A 1 168 ? 13.958 4.334 -22.402 1.00 86.62 168 VAL A CA 1
ATOM 1326 C C . VAL A 1 168 ? 13.104 5.603 -22.349 1.00 86.62 168 VAL A C 1
ATOM 1328 O O . VAL A 1 168 ? 12.644 5.983 -21.272 1.00 86.62 168 VAL A O 1
ATOM 1331 N N . ILE A 1 169 ? 12.830 6.225 -23.499 1.00 88.25 169 ILE A N 1
ATOM 1332 C CA . ILE A 1 169 ? 11.956 7.406 -23.591 1.00 88.25 169 ILE A CA 1
ATOM 1333 C C . ILE A 1 169 ? 10.528 7.058 -23.149 1.00 88.25 169 ILE A C 1
ATOM 1335 O O . ILE A 1 169 ? 9.922 7.803 -22.379 1.00 88.25 169 ILE A O 1
ATOM 1339 N N . LEU A 1 170 ? 10.001 5.909 -23.581 1.00 89.06 170 LEU A N 1
ATOM 1340 C CA . LEU A 1 170 ? 8.671 5.444 -23.188 1.00 89.06 170 LEU A CA 1
ATOM 1341 C C . LEU A 1 170 ? 8.567 5.253 -21.668 1.00 89.06 170 LEU A C 1
ATOM 1343 O O . LEU A 1 170 ? 7.600 5.707 -21.058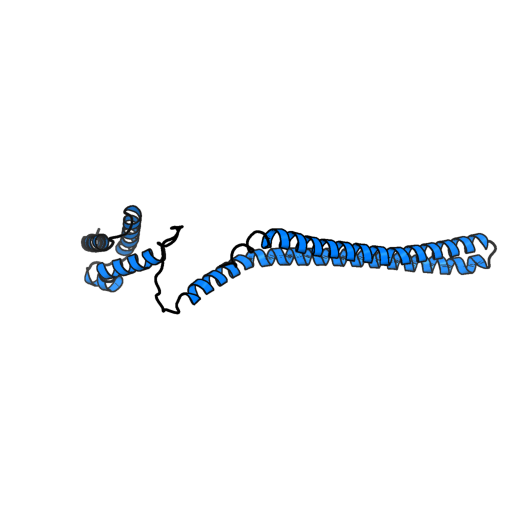 1.00 89.06 170 LEU A O 1
ATOM 1347 N N . ILE A 1 171 ? 9.576 4.640 -21.045 1.00 87.19 171 ILE A N 1
ATOM 1348 C CA . ILE A 1 171 ? 9.653 4.462 -19.587 1.00 87.19 171 ILE A CA 1
ATOM 1349 C C . ILE A 1 171 ? 9.732 5.814 -18.874 1.00 87.19 171 ILE A C 1
ATOM 1351 O O . ILE A 1 171 ? 9.013 6.033 -17.897 1.00 87.19 171 ILE A O 1
ATOM 1355 N N . LEU A 1 172 ? 10.549 6.741 -19.382 1.00 87.62 172 LEU A N 1
ATOM 1356 C CA . LEU A 1 172 ? 10.699 8.081 -18.816 1.00 87.62 172 LEU A CA 1
ATOM 1357 C C . LEU A 1 172 ? 9.384 8.876 -18.841 1.00 87.62 172 LEU A C 1
ATOM 1359 O O . LEU A 1 172 ? 9.164 9.691 -17.951 1.00 87.62 172 LEU A O 1
ATOM 1363 N N . ILE A 1 173 ? 8.502 8.628 -19.816 1.00 89.88 173 ILE A N 1
ATOM 1364 C CA . ILE A 1 173 ? 7.155 9.219 -19.892 1.00 89.88 173 ILE A CA 1
ATOM 1365 C C . ILE A 1 173 ? 6.160 8.470 -18.991 1.00 89.88 173 ILE A C 1
ATOM 1367 O O . ILE A 1 173 ? 5.315 9.095 -18.344 1.00 89.88 173 ILE A O 1
ATOM 1371 N N . LEU A 1 174 ? 6.257 7.140 -18.904 1.00 86.25 174 LEU A N 1
ATOM 1372 C CA . LEU A 1 174 ? 5.361 6.323 -18.078 1.00 86.25 174 LEU A CA 1
ATOM 1373 C C . LEU A 1 174 ? 5.515 6.614 -16.580 1.00 86.25 174 LEU A C 1
ATOM 1375 O O . LEU A 1 174 ? 4.514 6.691 -15.870 1.00 86.25 174 LEU A O 1
ATOM 1379 N N . VAL A 1 175 ? 6.742 6.809 -16.091 1.00 86.62 175 VAL A N 1
ATOM 1380 C CA . VAL A 1 175 ? 7.012 7.084 -14.667 1.00 86.62 175 VAL A CA 1
ATOM 1381 C C . VAL A 1 175 ? 6.251 8.319 -14.141 1.00 86.62 175 VAL A C 1
ATOM 1383 O O . VAL A 1 175 ? 5.491 8.174 -13.176 1.00 86.62 175 VAL A O 1
ATOM 1386 N N . PRO A 1 176 ? 6.370 9.527 -14.732 1.00 87.62 176 PRO A N 1
ATOM 1387 C CA . PRO A 1 176 ? 5.620 10.697 -14.284 1.00 87.62 176 PRO A CA 1
ATOM 1388 C C . PRO A 1 176 ? 4.115 10.555 -14.531 1.00 87.62 176 PRO A C 1
ATOM 1390 O O . PRO A 1 176 ? 3.333 11.076 -13.734 1.00 87.62 176 PRO A O 1
ATOM 1393 N N . LEU A 1 177 ? 3.689 9.823 -15.569 1.00 86.88 177 LEU A N 1
ATOM 1394 C CA . LEU A 1 177 ? 2.274 9.525 -15.806 1.00 86.88 177 LEU A CA 1
ATOM 1395 C C . LEU A 1 177 ? 1.679 8.725 -14.638 1.00 86.88 177 LEU A C 1
ATOM 1397 O O . LEU A 1 177 ? 0.647 9.108 -14.090 1.00 86.88 177 LEU A O 1
ATOM 1401 N N . ILE A 1 178 ? 2.361 7.666 -14.202 1.00 83.81 178 ILE A N 1
ATOM 1402 C CA . ILE A 1 178 ? 1.944 6.829 -13.070 1.00 83.81 178 ILE A CA 1
ATOM 1403 C C . ILE A 1 178 ? 1.894 7.655 -11.778 1.00 83.81 178 ILE A C 1
ATOM 1405 O O . ILE A 1 178 ? 0.889 7.627 -11.065 1.00 83.81 178 ILE A O 1
ATOM 1409 N N . PHE A 1 179 ? 2.926 8.460 -11.502 1.00 85.25 179 PHE A N 1
ATOM 1410 C CA . PHE A 1 179 ? 2.926 9.369 -10.349 1.00 85.25 179 PHE A CA 1
ATOM 1411 C C . PHE A 1 179 ? 1.786 10.396 -10.403 1.00 85.25 179 PHE A C 1
ATOM 1413 O O . PHE A 1 179 ? 1.179 10.700 -9.371 1.00 85.25 179 PHE A O 1
ATOM 1420 N N . SER A 1 180 ? 1.472 10.917 -11.590 1.00 85.50 180 SER A N 1
ATOM 1421 C CA . SER A 1 180 ? 0.361 11.846 -11.803 1.00 85.50 180 SER A CA 1
ATOM 1422 C C . SER A 1 180 ? -0.986 11.181 -11.514 1.00 85.50 180 SER A C 1
ATOM 1424 O O . SER A 1 180 ? -1.794 11.741 -10.773 1.00 85.50 180 SER A O 1
ATOM 1426 N N . VAL A 1 181 ? -1.199 9.950 -11.991 1.00 82.19 181 VAL A N 1
ATOM 1427 C CA . VAL A 1 181 ? -2.414 9.163 -11.717 1.00 82.19 181 VAL A CA 1
ATOM 1428 C C . VAL A 1 181 ? -2.567 8.874 -10.220 1.00 82.19 181 VAL A C 1
ATOM 1430 O O . VAL A 1 181 ? -3.657 9.046 -9.674 1.00 82.19 181 VAL A O 1
ATOM 1433 N N . ILE A 1 182 ? -1.486 8.516 -9.522 1.00 83.50 182 ILE A N 1
ATOM 1434 C CA . ILE A 1 182 ? -1.513 8.292 -8.066 1.00 83.50 182 ILE A CA 1
ATOM 1435 C C . ILE A 1 182 ? -1.892 9.582 -7.325 1.00 83.50 182 ILE A C 1
ATOM 1437 O O . ILE A 1 182 ? -2.803 9.580 -6.492 1.00 83.50 182 ILE A O 1
ATOM 1441 N N . ARG A 1 183 ? -1.244 10.711 -7.648 1.00 82.75 183 ARG A N 1
ATOM 1442 C CA . ARG A 1 183 ? -1.586 12.019 -7.059 1.00 82.75 183 ARG A CA 1
ATOM 1443 C C . ARG A 1 183 ? -3.024 12.423 -7.371 1.00 82.75 183 ARG A C 1
ATOM 1445 O O . ARG A 1 183 ? -3.696 12.994 -6.511 1.00 82.75 183 ARG A O 1
ATOM 1452 N N . PHE A 1 184 ? -3.506 12.114 -8.569 1.00 84.31 184 PHE A N 1
ATOM 1453 C CA . PHE A 1 184 ? -4.882 12.361 -8.972 1.00 84.31 184 PHE A CA 1
ATOM 1454 C C . PHE A 1 184 ? -5.871 11.538 -8.139 1.00 84.31 184 PHE A C 1
ATOM 1456 O O . PHE A 1 184 ? -6.831 12.112 -7.628 1.00 84.31 184 PHE A O 1
ATOM 1463 N N . LEU A 1 185 ? -5.609 10.246 -7.903 1.00 80.56 185 LEU A N 1
ATOM 1464 C CA . LEU A 1 185 ? -6.431 9.402 -7.024 1.00 80.56 185 LEU A CA 1
ATOM 1465 C C . LEU A 1 185 ? -6.501 9.956 -5.592 1.00 80.56 185 LEU A C 1
ATOM 1467 O O . LEU A 1 185 ? -7.587 10.056 -5.016 1.00 80.56 185 LEU A O 1
ATOM 1471 N N . ILE A 1 186 ? -5.363 10.377 -5.031 1.00 81.44 186 ILE A N 1
ATOM 1472 C CA . ILE A 1 186 ? -5.304 10.993 -3.693 1.00 81.44 186 ILE A CA 1
ATOM 1473 C C . ILE A 1 186 ? -6.084 12.317 -3.676 1.00 81.44 186 ILE A C 1
ATOM 1475 O O . ILE A 1 186 ? -6.851 12.604 -2.749 1.00 81.44 186 ILE A O 1
ATOM 1479 N N . SER A 1 187 ? -5.943 13.129 -4.726 1.00 80.19 187 SER A N 1
ATOM 1480 C CA . SER A 1 187 ? -6.719 14.362 -4.888 1.00 80.19 187 SER A CA 1
ATOM 1481 C C . SER A 1 187 ? -8.221 14.077 -4.964 1.00 80.19 187 SER A C 1
ATOM 1483 O O . SER A 1 187 ? -9.020 14.823 -4.399 1.00 80.19 187 SER A O 1
ATOM 1485 N N . LEU A 1 188 ? -8.616 12.978 -5.604 1.00 82.75 188 LEU A N 1
ATOM 1486 C CA . LEU A 1 188 ? -10.006 12.555 -5.687 1.00 82.75 188 LEU A CA 1
ATOM 1487 C C . LEU A 1 188 ? -10.555 12.236 -4.294 1.00 82.75 188 LEU A C 1
ATOM 1489 O O . LEU A 1 188 ? -11.579 12.796 -3.911 1.00 82.75 188 LEU A O 1
ATOM 1493 N N . MET A 1 189 ? -9.829 11.449 -3.496 1.00 74.56 189 MET A N 1
ATOM 1494 C CA . MET A 1 189 ? -10.229 11.100 -2.126 1.00 74.56 189 MET A CA 1
ATOM 1495 C C . MET A 1 189 ? -10.367 12.330 -1.226 1.00 74.56 189 MET A C 1
ATOM 1497 O O . MET A 1 189 ? -11.361 12.479 -0.514 1.00 74.56 189 MET A O 1
ATOM 1501 N N . THR A 1 190 ? -9.421 13.267 -1.304 1.00 78.25 190 THR A N 1
ATOM 1502 C CA . THR A 1 190 ? -9.498 14.512 -0.519 1.00 78.25 190 THR A CA 1
ATOM 1503 C C . THR A 1 190 ? -10.647 15.417 -0.970 1.00 78.25 190 THR A C 1
ATOM 1505 O O . THR A 1 190 ? -11.318 16.024 -0.133 1.00 78.25 190 THR A O 1
ATOM 1508 N N . LYS A 1 191 ? -10.930 15.494 -2.276 1.00 77.75 191 LYS A N 1
ATOM 1509 C CA . LYS A 1 191 ? -12.077 16.245 -2.812 1.00 77.75 191 LYS A CA 1
ATOM 1510 C C . LYS A 1 191 ? -13.406 15.602 -2.429 1.00 77.75 191 LYS A C 1
ATOM 1512 O O . LYS A 1 191 ? -14.315 16.326 -2.030 1.00 77.75 191 LYS A O 1
ATOM 1517 N N . PHE A 1 192 ? -13.510 14.277 -2.494 1.00 75.19 192 PHE A N 1
ATOM 1518 C CA . PHE A 1 192 ? -14.693 13.539 -2.052 1.00 75.19 192 PHE A CA 1
ATOM 1519 C C . PHE A 1 192 ? -14.936 13.725 -0.559 1.00 75.19 192 PHE A C 1
ATOM 1521 O O . PHE A 1 192 ? -16.040 14.100 -0.183 1.00 75.19 192 PHE A O 1
ATOM 1528 N N . SER A 1 193 ? -13.905 13.581 0.276 1.00 74.56 193 SER A N 1
ATOM 1529 C CA . SER A 1 193 ? -14.001 13.830 1.719 1.00 74.56 193 SER A CA 1
ATOM 1530 C C . SER A 1 193 ? -14.460 15.264 2.021 1.00 74.56 193 SER A C 1
ATOM 1532 O O . SER A 1 193 ? -15.405 15.467 2.783 1.00 74.56 193 SER A O 1
ATOM 1534 N N . LYS A 1 194 ? -13.896 16.271 1.338 1.00 74.19 194 LYS A N 1
ATOM 1535 C CA . LYS A 1 194 ? -14.346 17.670 1.464 1.00 74.19 194 LYS A CA 1
ATOM 1536 C C . LYS A 1 194 ? -15.769 17.898 0.946 1.00 74.19 194 LYS A C 1
ATOM 1538 O O . LYS A 1 194 ? -16.453 18.776 1.464 1.00 74.19 194 LYS A O 1
ATOM 1543 N N . LYS A 1 195 ? -16.213 17.167 -0.079 1.00 75.25 195 LYS A N 1
ATOM 1544 C CA . LYS A 1 195 ? -17.566 17.281 -0.649 1.00 75.25 195 LYS A CA 1
ATOM 1545 C C . LYS A 1 195 ? -18.608 16.628 0.261 1.00 75.25 195 LYS A C 1
ATOM 1547 O O . LYS A 1 195 ? -19.637 17.242 0.523 1.00 75.25 195 LYS A O 1
ATOM 1552 N N . ILE A 1 196 ? -18.313 15.438 0.782 1.00 74.38 196 ILE A N 1
ATOM 1553 C CA . ILE A 1 196 ? -19.183 14.703 1.705 1.00 74.38 196 ILE A CA 1
ATOM 1554 C C . ILE A 1 196 ? -19.273 15.427 3.049 1.00 74.38 196 ILE A C 1
ATOM 1556 O O . ILE 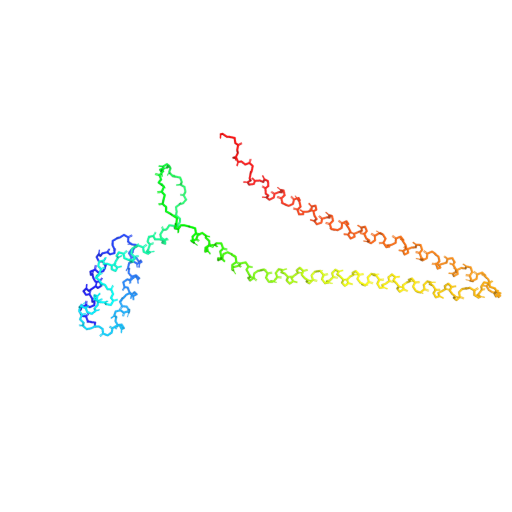A 1 196 ? -20.370 15.637 3.549 1.00 74.38 196 ILE A O 1
ATOM 1560 N N . GLY A 1 197 ? -18.146 15.904 3.589 1.00 68.69 197 GLY A N 1
ATOM 1561 C CA . GLY A 1 197 ? -18.134 16.653 4.842 1.00 68.69 197 GLY A CA 1
ATOM 1562 C C . GLY A 1 197 ? -18.943 17.943 4.727 1.00 68.69 197 GLY A C 1
ATOM 1563 O O . GLY A 1 197 ? -19.710 18.276 5.618 1.00 68.69 197 GLY A O 1
ATOM 1564 N N . ARG A 1 198 ? -18.865 18.637 3.590 1.00 68.69 198 ARG A N 1
ATOM 1565 C CA . ARG A 1 198 ? -19.688 19.829 3.365 1.00 68.69 198 ARG A CA 1
ATOM 1566 C C . ARG A 1 198 ? -21.179 19.491 3.287 1.00 68.69 198 ARG A C 1
ATOM 1568 O O . ARG A 1 198 ? -21.971 20.157 3.930 1.00 68.69 198 ARG A O 1
ATOM 1575 N N . HIS A 1 199 ? -21.567 18.431 2.580 1.00 63.62 199 HIS A N 1
ATOM 1576 C CA . HIS A 1 199 ? -22.980 18.039 2.517 1.00 63.62 199 HIS A CA 1
ATOM 1577 C C . HIS A 1 199 ? -23.540 17.542 3.857 1.00 63.62 199 HIS A C 1
ATOM 1579 O O . HIS A 1 199 ? -24.676 17.853 4.184 1.00 63.62 199 HIS A O 1
ATOM 1585 N N . VAL A 1 200 ? -22.749 16.817 4.651 1.00 65.31 200 VAL A N 1
ATOM 1586 C CA . VAL A 1 200 ? -23.209 16.242 5.926 1.00 65.31 200 VAL A CA 1
ATOM 1587 C C . VAL A 1 200 ? -23.167 17.261 7.074 1.00 65.31 200 VAL A C 1
ATOM 1589 O O . VAL A 1 200 ? -24.044 17.248 7.933 1.00 65.31 200 VAL A O 1
ATOM 1592 N N . PHE A 1 201 ? -22.186 18.172 7.100 1.00 59.09 201 PHE A N 1
ATOM 1593 C CA . PHE A 1 201 ? -22.035 19.149 8.188 1.00 59.09 201 PHE A CA 1
ATOM 1594 C C . PHE A 1 201 ? -22.654 20.528 7.898 1.00 59.09 201 PHE A C 1
ATOM 1596 O O . PHE A 1 201 ? -22.865 21.289 8.838 1.00 59.09 201 PHE A O 1
ATOM 1603 N N . THR A 1 202 ? -22.961 20.896 6.647 1.00 56.34 202 THR A N 1
ATOM 1604 C CA . THR A 1 202 ? -23.551 22.221 6.359 1.00 56.34 202 THR A CA 1
ATOM 1605 C C . THR A 1 202 ? -25.076 22.264 6.529 1.00 56.34 202 THR A C 1
ATOM 1607 O O . THR A 1 202 ? -25.592 23.331 6.846 1.00 56.34 202 THR A O 1
ATOM 1610 N N . GLU A 1 203 ? -25.808 21.145 6.434 1.00 55.06 203 GLU A N 1
ATOM 1611 C CA . GLU A 1 203 ? -27.274 21.178 6.622 1.00 55.06 203 GLU A CA 1
ATOM 1612 C C . GLU A 1 203 ? -27.729 21.247 8.092 1.00 55.06 203 GLU A C 1
ATOM 1614 O O . GLU A 1 203 ? -28.765 21.844 8.370 1.00 55.06 203 GLU A O 1
ATOM 1619 N N . ASN A 1 204 ? -26.946 20.736 9.052 1.00 55.72 204 ASN A N 1
ATOM 1620 C CA . ASN A 1 204 ? -27.376 20.669 10.461 1.00 55.72 204 ASN A CA 1
ATOM 1621 C C . ASN A 1 204 ? -26.878 21.810 11.367 1.00 55.72 204 ASN A C 1
ATOM 1623 O O . ASN A 1 204 ? -27.382 21.951 12.478 1.00 55.72 204 ASN A O 1
ATOM 1627 N N . PHE A 1 205 ? -25.913 22.634 10.938 1.00 53.84 205 PHE A N 1
ATOM 1628 C CA . PHE A 1 205 ? -25.244 23.602 11.830 1.00 53.84 205 PHE A CA 1
ATOM 1629 C C . PHE A 1 205 ? -25.384 25.082 11.425 1.00 53.84 205 PHE A C 1
ATOM 1631 O O . PHE A 1 205 ? -24.752 25.935 12.041 1.00 53.84 205 PHE A O 1
ATOM 1638 N N . TYR A 1 206 ? -26.214 25.413 10.425 1.00 50.59 206 TYR A N 1
ATOM 1639 C CA . TYR A 1 206 ? -26.413 26.797 9.947 1.00 50.59 206 TYR A CA 1
ATOM 1640 C C . TYR A 1 206 ? -27.839 27.342 10.137 1.00 50.59 206 TYR A C 1
ATOM 1642 O O . TYR A 1 206 ? -28.289 28.232 9.418 1.00 50.59 206 TYR A O 1
ATOM 1650 N N . LYS A 1 207 ? -28.565 26.839 11.136 1.00 51.84 207 LYS A N 1
ATOM 1651 C CA . LYS A 1 207 ? -29.687 27.564 11.742 1.00 51.84 207 LYS A CA 1
ATOM 1652 C C . LYS A 1 207 ? -29.316 27.823 13.195 1.00 51.84 207 LYS A C 1
ATOM 1654 O O . LYS A 1 207 ? -28.892 26.901 13.873 1.00 51.84 207 LYS A O 1
ATOM 1659 N N . VAL A 1 208 ? -29.533 29.050 13.661 1.00 53.88 208 VAL A N 1
ATOM 1660 C CA . VAL A 1 208 ? -29.196 29.580 14.999 1.00 53.88 208 VAL A CA 1
ATOM 1661 C C . VAL A 1 208 ? -27.827 30.265 15.065 1.00 53.88 208 VAL A C 1
ATOM 1663 O O . VAL A 1 208 ? -26.907 29.818 15.742 1.00 53.88 208 VAL A O 1
ATOM 1666 N N . LYS A 1 209 ? -27.734 31.434 14.424 1.00 45.72 209 LYS A N 1
ATOM 1667 C CA . LYS A 1 209 ? -27.182 32.625 15.086 1.00 45.72 209 LYS A CA 1
ATOM 1668 C C . LYS A 1 209 ? -27.672 33.892 14.389 1.00 45.72 209 LYS A C 1
ATOM 1670 O O . LYS A 1 209 ? -26.901 34.550 13.718 1.00 45.72 209 LYS A O 1
ATOM 1675 N N . ASP A 1 210 ? -28.955 34.190 14.557 1.00 48.22 210 ASP A N 1
ATOM 1676 C CA . ASP A 1 210 ? -29.498 35.541 14.391 1.00 48.22 210 ASP A CA 1
ATOM 1677 C C . ASP A 1 210 ? -30.691 35.677 15.337 1.00 48.22 210 ASP A C 1
ATOM 1679 O O . ASP A 1 210 ? -31.823 35.328 14.995 1.00 48.22 210 ASP A O 1
ATOM 1683 N N . ARG A 1 211 ? -30.391 36.074 16.574 1.00 38.53 211 ARG A N 1
ATOM 1684 C CA . ARG A 1 211 ? -31.236 36.874 17.467 1.00 38.53 211 ARG A CA 1
ATOM 1685 C C . ARG A 1 211 ? -30.444 37.266 18.706 1.00 38.53 211 ARG A C 1
ATOM 1687 O O . ARG A 1 211 ? -29.772 36.376 19.274 1.00 38.53 211 ARG A O 1
#

Secondary structure (DSSP, 8-state):
--HHHHHHHHHHHHH-TTS-HHHHHHHHHHHHHHHHHS---SHHHHHHHH--HHHHHHHHHHHHHHHS-S---S----------TTSHHHHHHHHHHHHHHHHHHHHHHHHHHHHHHHHHHHHHHHHHHHHHHHHHHHHHHHHHHHHHHTSTTHHHHHHHHHHHHHHHHHHHHHHHHHHHHHHHHHHHHHHHHHHHHHHHHHTTSSS----

Foldseek 3Di:
DQPLLVVLLVLLLVLLPPDDPVVSVVVSVVVSVVVVVPPDNDNVVCCVVQNRSNVNSVVVVVVVVVVPPDDDDDDDDDDDDDDDPPVVVVVVVVVVVVVVVCVVVVVVVVVVVVVVVVVVVVVVVVVVVVLVVLLVVLVVLLVVLVVCCVDPNVVVSVVSNVVSVVSVVVSVVVVVVVVVVVVVVVVVVVVVVVVVCCVVVVVPPPPDDDD